Protein AF-A0A1I0WNG6-F1 (afdb_monomer)

Secondary structure (DSSP, 8-state):
---HHHHHHHHHHHHHTTS---SH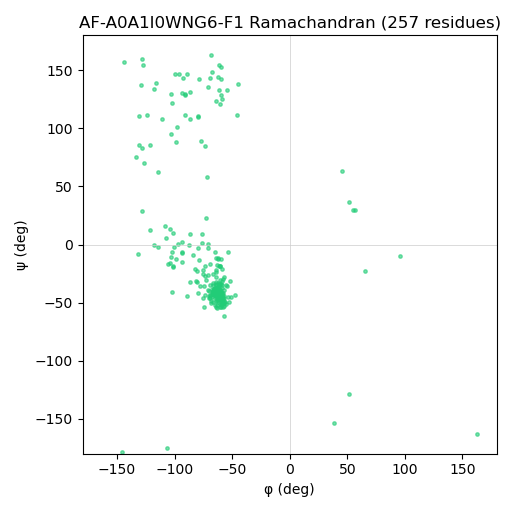HHHHHHHHHHHHHHHB--S--TT-S--BTTGGGGGGSSSSSBHHHHHHHHHHHHHHHHHTTGGG---HHHHHHHHHHHHHHHHHHHHHHHHHTT--HHHHHHH-HHHHHHHHHHHHHH--GGGGG-BSPEEEETTTS-TTTHHHHHHHHS-EE-HHHHHHHSSSSTTHHHHHHHHTT-BS-EEEEPPHHHHHHHHHHHHHHHHHHHHH-HHHHHHHHTT--BTTTTTTSSSS---

Organism: NCBI:txid498292

Solvent-accessible surface area (backbone atoms only — not comparable to full-atom values): 14665 Å² total; per-residue (Å²): 132,85,54,70,65,61,54,49,53,52,50,56,59,63,65,69,59,77,80,58,77,55,76,39,38,73,50,35,47,53,34,38,51,56,50,46,66,67,35,40,66,83,79,90,54,94,82,61,94,47,62,30,58,39,43,48,43,31,81,64,50,98,61,66,68,38,51,68,26,51,55,54,37,53,45,50,48,54,47,47,61,54,41,74,46,25,89,73,45,58,47,64,59,64,47,51,51,54,50,39,46,45,54,31,54,44,42,52,58,51,48,54,50,36,59,70,61,62,59,53,66,73,58,44,57,72,64,38,45,56,51,55,54,36,44,13,51,35,38,40,74,77,51,49,67,37,54,76,50,42,48,74,66,42,70,50,37,56,83,67,72,58,87,72,75,50,54,72,56,48,63,72,77,31,66,70,46,33,69,68,47,28,54,66,48,35,73,54,69,90,37,45,73,56,45,34,67,73,28,53,86,37,60,64,29,36,39,33,41,71,35,61,53,65,51,47,53,52,45,52,52,30,49,52,52,52,46,47,50,50,56,72,32,66,69,46,43,51,59,46,53,82,73,49,67,47,77,62,70,71,74,66,68,78,81,77,81,81,128

pLDDT: mean 86.16, std 15.93, range [38.72, 98.81]

Foldseek 3Di:
DDDPVVVVVVVVVVVVLPPDQPVQLVLLVLLLVLLCPLFADPCPDVPDPQGTLLSVLQVLAPAGRWVLSVVLVVLSVLLNVLSVCRVVDRDQVVSLLSNLVSLLVSLVSLVVLCVLLVPDPVNCCVQPVLNLLSQLVNQCSVPVQLQVQEADEAEEAPPSDDPPDPCVVDVVPADECESVVSVVPRSDHPCSVVSNVRHHPHYHYYHYHYSSSVSSNSSSSSVSVSSCCSNPDPSSVVSSVVVTDDPCNPVPPPPPPDD

Radius of gyration: 22.53 Å; Cα contacts (8 Å, |Δi|>4): 261; chains: 1; bounding box: 60×44×82 Å

Sequence (259 aa):
MMDKKTRNLIKEYTSEKKESSDNLIPLFEKVLDIFVVTHYYDQDDDDKEYDTLFCNIHSNFTQGHNCVACNLNNSNRLIQNFLLQYKSFHDSQLTFTNFILLLYLQVEVCNEYFNIMSIPENYRLKYFQIFQEVKHWANFLKHPKGFMLVHHPNWTFEGRISKDSSKSKLKKSNPFLDSDFMKKYYSGDKNNNELYKTLIRKEDLYVEFPNPINLITKFTEAQKKFAEIISKNEIVREMLNDKTTLEEYFSQSEDEIIL

Mean predicted aligned error: 8.01 Å

Structure (mmCIF, N/CA/C/O backbone):
data_AF-A0A1I0WNG6-F1
#
_entry.id   AF-A0A1I0WNG6-F1
#
loop_
_atom_site.group_PDB
_atom_site.id
_atom_site.type_symbol
_atom_site.label_atom_id
_atom_site.label_alt_id
_atom_site.label_comp_id
_atom_site.label_asym_id
_atom_site.label_entity_id
_atom_site.label_seq_id
_atom_site.pdbx_PDB_ins_code
_atom_site.Cartn_x
_atom_site.Cartn_y
_atom_site.Cartn_z
_atom_site.occupancy
_atom_site.B_iso_or_equiv
_atom_site.auth_seq_id
_atom_site.auth_comp_id
_atom_site.auth_asym_id
_atom_site.auth_atom_id
_atom_site.pdbx_PDB_model_num
ATOM 1 N N . MET A 1 1 ? 38.002 -5.758 8.463 1.00 77.56 1 MET A N 1
ATOM 2 C CA . MET A 1 1 ? 38.522 -5.104 7.239 1.00 77.56 1 MET A CA 1
ATOM 3 C C . MET A 1 1 ? 37.811 -5.728 6.045 1.00 77.56 1 MET A C 1
ATOM 5 O O . MET A 1 1 ? 37.824 -6.945 5.945 1.00 77.56 1 MET A O 1
ATOM 9 N N . MET A 1 2 ? 37.133 -4.942 5.203 1.00 85.25 2 MET A N 1
ATOM 10 C CA . MET A 1 2 ? 36.372 -5.469 4.056 1.00 85.25 2 MET A CA 1
ATOM 11 C C . MET A 1 2 ? 37.316 -5.992 2.961 1.00 85.25 2 MET A C 1
ATOM 13 O O . MET A 1 2 ? 38.312 -5.335 2.624 1.00 85.25 2 MET A O 1
ATOM 17 N N . ASP A 1 3 ? 37.023 -7.160 2.391 1.00 95.12 3 ASP A N 1
ATOM 18 C CA . ASP A 1 3 ? 37.886 -7.776 1.386 1.00 95.12 3 ASP A CA 1
ATOM 19 C C . ASP A 1 3 ? 37.892 -6.980 0.060 1.00 95.12 3 ASP A C 1
ATOM 21 O O . ASP A 1 3 ? 37.076 -6.084 -0.187 1.00 95.12 3 ASP A O 1
ATOM 25 N N . LYS A 1 4 ? 38.890 -7.247 -0.787 1.00 90.75 4 LYS A N 1
ATOM 26 C CA . LYS A 1 4 ? 39.101 -6.520 -2.049 1.00 90.75 4 LYS A CA 1
ATOM 27 C C . LYS A 1 4 ? 37.974 -6.766 -3.060 1.00 90.75 4 LYS A C 1
ATOM 29 O O . LYS A 1 4 ? 37.622 -5.842 -3.787 1.00 90.75 4 LYS A O 1
ATOM 34 N N . LYS A 1 5 ? 37.401 -7.973 -3.090 1.00 89.62 5 LYS A N 1
ATOM 35 C CA . LYS A 1 5 ? 36.310 -8.344 -3.999 1.00 89.62 5 LYS A CA 1
ATOM 36 C C . LYS A 1 5 ? 35.038 -7.581 -3.636 1.00 89.62 5 LYS A C 1
ATOM 38 O O . LYS A 1 5 ? 34.449 -6.968 -4.518 1.00 89.62 5 LYS A O 1
ATOM 43 N N . THR A 1 6 ? 34.698 -7.501 -2.348 1.00 88.81 6 THR A N 1
ATOM 44 C CA . THR A 1 6 ? 33.553 -6.695 -1.878 1.00 88.81 6 THR A CA 1
ATOM 45 C C . THR A 1 6 ? 33.736 -5.208 -2.193 1.00 88.81 6 THR A C 1
ATOM 47 O O . THR A 1 6 ? 32.813 -4.550 -2.665 1.00 88.81 6 THR A O 1
ATOM 50 N N . ARG A 1 7 ? 34.947 -4.662 -2.014 1.00 89.12 7 ARG A N 1
ATOM 51 C CA . ARG A 1 7 ? 35.240 -3.263 -2.380 1.00 89.12 7 ARG A CA 1
ATOM 52 C C . ARG A 1 7 ? 35.125 -2.996 -3.882 1.00 89.12 7 ARG A C 1
ATOM 54 O O . ARG A 1 7 ? 34.676 -1.915 -4.252 1.00 89.12 7 ARG A O 1
ATOM 61 N N . ASN A 1 8 ? 35.535 -3.941 -4.725 1.00 86.75 8 ASN A N 1
ATOM 62 C CA . ASN A 1 8 ? 35.415 -3.807 -6.176 1.00 86.75 8 ASN A CA 1
ATOM 63 C C . ASN A 1 8 ? 33.949 -3.858 -6.621 1.00 86.75 8 ASN A C 1
ATOM 65 O O . ASN A 1 8 ? 33.537 -2.982 -7.371 1.00 86.75 8 ASN A O 1
ATOM 69 N N . LEU A 1 9 ? 33.156 -4.780 -6.063 1.00 81.25 9 LEU A N 1
ATOM 70 C CA . LEU A 1 9 ? 31.720 -4.873 -6.337 1.00 81.25 9 LEU A CA 1
ATOM 71 C C . LEU A 1 9 ? 30.985 -3.571 -5.979 1.00 81.25 9 LEU A C 1
ATOM 73 O O . LEU A 1 9 ? 30.196 -3.062 -6.767 1.00 81.25 9 LEU A O 1
ATOM 77 N N . ILE A 1 10 ? 31.281 -2.991 -4.809 1.00 82.44 10 ILE A N 1
ATOM 78 C CA . ILE A 1 10 ? 30.696 -1.705 -4.396 1.00 82.44 10 ILE A CA 1
ATOM 79 C C . ILE A 1 10 ? 31.104 -0.590 -5.360 1.00 82.44 10 ILE A C 1
ATOM 81 O O . ILE A 1 10 ? 30.262 0.217 -5.740 1.00 82.44 10 ILE A O 1
ATOM 85 N N . LYS A 1 11 ? 32.375 -0.542 -5.778 1.00 78.44 11 LYS A N 1
ATOM 86 C CA . LYS A 1 11 ? 32.858 0.475 -6.720 1.00 78.44 11 LYS A CA 1
ATOM 87 C C . LYS A 1 11 ? 32.150 0.384 -8.068 1.00 78.44 11 LYS A C 1
ATOM 89 O O . LYS A 1 11 ? 31.635 1.406 -8.509 1.00 78.44 11 LYS A O 1
ATOM 94 N N . GLU A 1 12 ? 32.075 -0.810 -8.655 1.00 76.31 12 GLU A N 1
ATOM 95 C CA . GLU A 1 12 ? 31.365 -1.071 -9.917 1.00 76.31 12 GLU A CA 1
ATOM 96 C C . GLU A 1 12 ? 29.898 -0.622 -9.813 1.00 76.31 12 GLU A C 1
ATOM 98 O O . GLU A 1 12 ? 29.457 0.238 -10.580 1.00 76.31 12 GLU A O 1
ATOM 103 N N . TYR A 1 13 ? 29.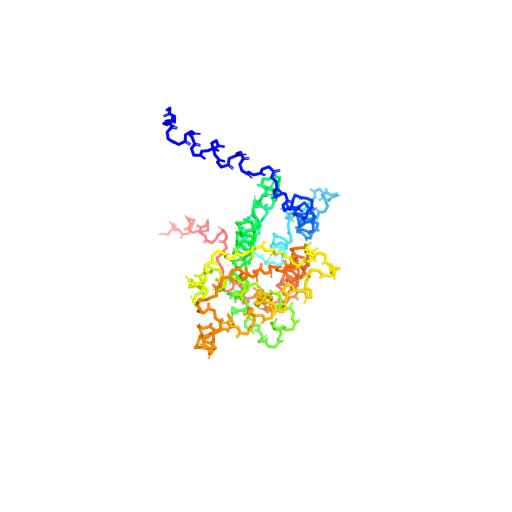201 -1.060 -8.759 1.00 69.56 13 TYR A N 1
ATOM 104 C CA . TYR A 1 13 ? 27.808 -0.689 -8.498 1.00 69.56 13 TYR A CA 1
ATOM 105 C C . TYR A 1 13 ? 27.602 0.826 -8.305 1.00 69.56 13 TYR A C 1
ATOM 107 O O . TYR A 1 13 ? 26.618 1.399 -8.772 1.00 69.56 13 TYR A O 1
ATOM 115 N N . THR A 1 14 ? 28.530 1.515 -7.631 1.00 66.75 14 THR A N 1
ATOM 116 C CA . THR A 1 14 ? 28.451 2.977 -7.449 1.00 66.75 14 THR A CA 1
ATOM 117 C C . THR A 1 14 ? 28.805 3.772 -8.708 1.00 66.75 14 THR A C 1
ATOM 119 O O . THR A 1 14 ? 28.338 4.902 -8.849 1.00 66.75 14 THR A O 1
ATOM 122 N N . SER A 1 15 ? 29.607 3.214 -9.623 1.00 59.59 15 SER A N 1
ATOM 123 C CA . SER A 1 15 ? 30.00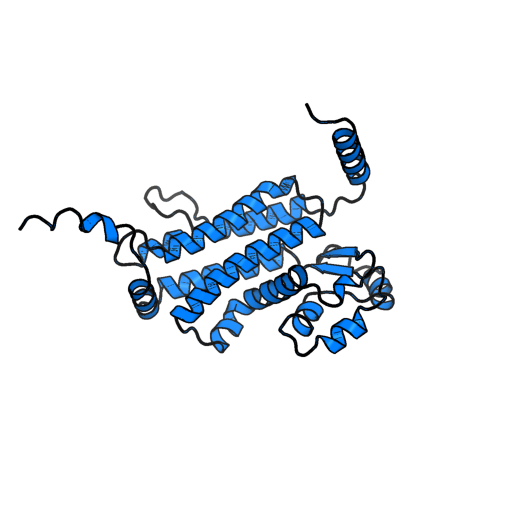7 3.892 -10.863 1.00 59.59 15 SER A CA 1
ATOM 124 C C . SER A 1 15 ? 28.946 3.842 -11.966 1.00 59.59 15 SER A C 1
ATOM 126 O O . SER A 1 15 ? 28.813 4.819 -12.699 1.00 59.59 15 SER A O 1
ATOM 128 N N . GLU A 1 16 ? 28.150 2.770 -12.043 1.00 55.47 16 GLU A N 1
ATOM 129 C CA . GLU A 1 16 ? 27.075 2.622 -13.042 1.00 55.47 16 GLU A CA 1
ATOM 130 C C . GLU A 1 16 ? 25.832 3.478 -12.727 1.00 55.47 16 GLU A C 1
ATOM 132 O O . GLU A 1 16 ? 25.080 3.854 -13.623 1.00 55.47 16 GLU A O 1
ATOM 137 N N . LYS A 1 17 ? 25.634 3.879 -11.463 1.00 54.00 17 LYS A N 1
ATOM 138 C CA . LYS A 1 17 ? 24.455 4.648 -11.012 1.00 54.00 17 LYS A CA 1
ATOM 139 C C . LYS A 1 17 ? 24.379 6.110 -11.479 1.00 54.00 17 LYS A C 1
ATOM 141 O O . LYS A 1 17 ? 23.432 6.804 -11.116 1.00 54.00 17 LYS A O 1
ATOM 146 N N . LYS A 1 18 ? 25.343 6.614 -12.257 1.00 50.16 18 LYS A N 1
ATOM 147 C CA . LYS A 1 18 ? 25.404 8.045 -12.610 1.00 50.16 18 LYS A CA 1
ATOM 148 C C . LYS A 1 18 ? 24.455 8.501 -13.726 1.00 50.16 18 LYS A C 1
ATOM 150 O O . LYS A 1 18 ? 24.269 9.708 -13.841 1.00 50.16 18 LYS A O 1
ATOM 155 N N . GLU A 1 19 ? 23.828 7.607 -14.494 1.00 46.47 19 GLU A N 1
ATOM 156 C CA . GLU A 1 19 ? 23.055 8.016 -15.689 1.00 46.47 19 GLU A CA 1
ATOM 157 C C . GLU A 1 19 ? 21.550 7.704 -15.689 1.00 46.47 19 GLU A C 1
ATOM 159 O O . GLU A 1 19 ? 20.849 8.121 -16.606 1.00 46.47 19 GLU A O 1
ATOM 164 N N . SER A 1 20 ? 20.997 7.080 -14.647 1.00 52.22 20 SER A N 1
ATOM 165 C CA . SER A 1 20 ? 19.543 6.877 -14.538 1.00 52.22 20 SER A CA 1
ATOM 166 C C . SER A 1 20 ? 19.027 7.398 -13.207 1.00 52.22 20 SER A C 1
ATOM 168 O O . SER A 1 20 ? 18.653 6.615 -12.335 1.00 52.22 20 SER A O 1
ATOM 170 N N . SER A 1 21 ? 19.003 8.722 -13.013 1.00 56.09 21 SER A N 1
ATOM 171 C CA . SER A 1 21 ? 18.217 9.262 -11.901 1.00 56.09 21 SER A CA 1
ATOM 172 C C . SER A 1 21 ? 16.738 9.162 -12.277 1.00 56.09 21 SER A C 1
ATOM 174 O O . SER A 1 21 ? 16.103 10.075 -12.805 1.00 56.09 21 SER A O 1
ATOM 176 N N . ASP A 1 22 ? 16.165 7.988 -12.020 1.00 67.81 22 ASP A N 1
ATOM 177 C CA . ASP A 1 22 ? 14.752 7.892 -11.698 1.00 67.81 22 ASP A CA 1
ATOM 178 C C . ASP A 1 22 ? 14.530 9.008 -10.669 1.00 67.81 22 ASP A C 1
ATOM 180 O O . ASP A 1 22 ? 15.159 8.990 -9.612 1.00 67.81 22 ASP A O 1
ATOM 184 N N . ASN A 1 23 ? 13.793 10.063 -11.025 1.00 80.56 23 ASN A N 1
ATOM 185 C CA . ASN A 1 23 ? 13.652 11.276 -10.216 1.00 80.56 23 ASN A CA 1
ATOM 186 C C . ASN A 1 23 ? 12.788 10.999 -8.964 1.00 80.56 23 ASN A C 1
ATOM 188 O O . ASN A 1 23 ? 11.714 11.569 -8.789 1.00 80.56 23 ASN A O 1
ATOM 192 N N . LEU A 1 24 ? 13.219 10.036 -8.147 1.00 91.44 24 LEU A N 1
ATOM 193 C CA . LEU A 1 24 ? 12.500 9.444 -7.028 1.00 91.44 24 LEU A CA 1
ATOM 194 C C . LEU A 1 24 ? 12.598 10.319 -5.789 1.00 91.44 24 LEU A C 1
ATOM 196 O O . LEU A 1 24 ? 11.647 10.346 -5.024 1.00 91.44 24 LEU A O 1
ATOM 200 N N . ILE A 1 25 ? 13.700 11.051 -5.601 1.00 93.75 25 ILE A N 1
ATOM 201 C CA . ILE A 1 25 ? 13.912 11.890 -4.413 1.00 93.75 25 ILE A CA 1
ATOM 202 C C . ILE A 1 25 ? 12.780 12.917 -4.242 1.00 93.75 25 ILE A C 1
ATOM 204 O O . ILE A 1 25 ? 12.063 12.804 -3.252 1.00 93.75 25 ILE A O 1
ATOM 208 N N . PRO A 1 26 ? 12.534 13.861 -5.177 1.00 94.00 26 PRO A N 1
ATOM 209 C CA . PRO A 1 26 ? 11.453 14.837 -4.998 1.00 94.00 26 PRO A CA 1
ATOM 210 C C . PRO A 1 26 ? 10.064 14.187 -5.032 1.00 94.00 26 PRO A C 1
ATOM 212 O O . PRO A 1 26 ? 9.106 14.707 -4.465 1.00 94.00 26 PRO A O 1
ATOM 215 N N . LEU A 1 27 ? 9.936 13.032 -5.693 1.00 94.94 27 LEU A N 1
ATOM 216 C CA . LEU A 1 27 ? 8.691 12.279 -5.734 1.00 94.94 27 LEU A CA 1
ATOM 217 C C . LEU A 1 27 ? 8.344 11.697 -4.357 1.00 94.94 27 LEU A C 1
ATOM 219 O O . LEU A 1 27 ? 7.219 11.861 -3.895 1.00 94.94 27 LEU A O 1
ATOM 223 N N . PHE A 1 28 ? 9.302 11.041 -3.702 1.00 97.12 28 PHE A N 1
ATOM 224 C CA . PHE A 1 28 ? 9.112 10.408 -2.400 1.00 97.12 28 PHE A CA 1
ATOM 225 C C . PHE A 1 28 ? 9.232 11.379 -1.224 1.00 97.12 28 PHE A C 1
ATOM 227 O O . PHE A 1 28 ? 8.647 11.108 -0.182 1.00 97.12 28 PHE A O 1
ATOM 234 N N . GLU A 1 29 ? 9.883 12.528 -1.403 1.00 97.31 29 GLU A N 1
ATOM 235 C CA . GLU A 1 29 ? 9.758 13.669 -0.488 1.00 97.31 29 GLU A CA 1
ATOM 236 C C . GLU A 1 2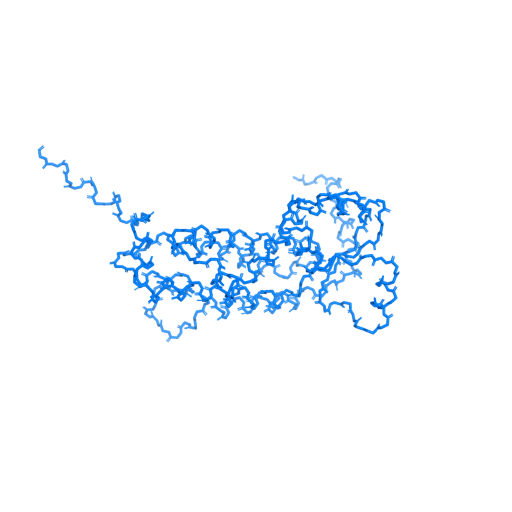9 ? 8.291 14.099 -0.380 1.00 97.31 29 GLU A C 1
ATOM 238 O O . GLU A 1 29 ? 7.719 14.101 0.703 1.00 97.31 29 GLU A O 1
ATOM 243 N N . LYS A 1 30 ? 7.617 14.291 -1.520 1.00 97.56 30 LYS A N 1
ATOM 244 C CA . LYS A 1 30 ? 6.184 14.609 -1.533 1.00 97.56 30 LYS A CA 1
ATOM 245 C C . LYS A 1 30 ? 5.305 13.484 -0.969 1.00 97.56 30 LYS A C 1
ATOM 247 O O . LYS A 1 30 ? 4.270 13.757 -0.366 1.00 97.56 30 LYS A O 1
ATOM 252 N N . VAL A 1 31 ? 5.684 12.219 -1.171 1.00 98.31 31 VAL A N 1
ATOM 253 C CA . VAL A 1 31 ? 4.992 11.067 -0.557 1.00 98.31 31 VAL A CA 1
ATOM 254 C C . VAL A 1 31 ? 5.121 11.111 0.966 1.00 98.31 31 VAL A C 1
ATOM 256 O O . VAL A 1 31 ? 4.124 10.902 1.658 1.00 98.31 31 VAL A O 1
ATOM 259 N N . LEU A 1 32 ? 6.321 11.404 1.478 1.00 97.81 32 LEU A N 1
ATOM 260 C CA . LEU A 1 32 ? 6.579 11.583 2.904 1.00 97.81 32 LEU A CA 1
ATOM 261 C C . LEU A 1 32 ? 5.754 12.743 3.468 1.00 97.81 32 LEU A C 1
ATOM 263 O O . LEU A 1 32 ? 5.081 12.541 4.473 1.00 97.81 32 LEU A O 1
ATOM 267 N N . ASP A 1 33 ? 5.725 13.897 2.800 1.00 97.06 33 ASP A N 1
ATOM 268 C CA . ASP A 1 33 ? 4.938 15.058 3.240 1.00 97.06 33 ASP A CA 1
ATOM 269 C C . ASP A 1 33 ? 3.450 14.713 3.382 1.00 97.06 33 ASP A C 1
ATOM 271 O O . ASP A 1 33 ? 2.838 14.968 4.419 1.00 97.06 33 ASP A O 1
ATOM 275 N N . ILE A 1 34 ? 2.860 14.064 2.369 1.00 97.38 34 ILE A N 1
ATOM 276 C CA . ILE A 1 34 ? 1.450 13.634 2.401 1.00 97.38 34 ILE A CA 1
ATOM 277 C C . ILE A 1 34 ? 1.200 12.657 3.551 1.00 97.38 34 ILE A C 1
ATOM 279 O O . ILE A 1 34 ? 0.164 12.735 4.225 1.00 97.38 34 ILE A O 1
ATOM 283 N N . PHE A 1 35 ? 2.133 11.726 3.763 1.00 96.94 35 PHE A N 1
ATOM 284 C CA . PHE A 1 35 ? 2.042 10.756 4.842 1.00 96.94 35 PHE A CA 1
ATOM 285 C C . PHE A 1 35 ? 2.091 11.444 6.209 1.00 96.94 35 PHE A C 1
ATOM 287 O O . PHE A 1 35 ? 1.219 11.174 7.035 1.00 96.94 35 PHE A O 1
ATOM 294 N N . VAL A 1 36 ? 3.051 12.350 6.427 1.00 94.44 36 VAL A N 1
ATOM 295 C CA . VAL A 1 36 ? 3.240 13.075 7.691 1.00 94.44 36 VAL A CA 1
ATOM 296 C C . VAL A 1 36 ? 2.035 13.962 7.991 1.00 94.44 36 VAL A C 1
ATOM 298 O O . VAL A 1 36 ? 1.401 13.767 9.021 1.00 94.44 36 VAL A O 1
ATOM 301 N N . VAL A 1 37 ? 1.630 14.832 7.062 1.00 92.94 37 VAL A N 1
ATOM 302 C CA . VAL A 1 37 ? 0.474 15.738 7.238 1.00 92.94 37 VAL A CA 1
ATOM 303 C C . VAL A 1 37 ? -0.825 14.977 7.517 1.00 92.94 37 VAL A C 1
ATOM 305 O O . VAL A 1 37 ? -1.738 15.475 8.169 1.00 92.94 37 VAL A O 1
ATOM 308 N N . THR A 1 38 ? -0.958 13.757 6.997 1.00 92.75 38 THR A N 1
ATOM 309 C CA . THR A 1 38 ? -2.151 12.948 7.263 1.00 92.75 38 THR A CA 1
ATOM 310 C C . THR A 1 38 ? -2.130 12.299 8.641 1.00 92.75 38 THR A C 1
ATOM 312 O O . THR A 1 38 ? -3.194 12.136 9.242 1.00 92.75 38 THR A O 1
ATOM 315 N N . HIS A 1 39 ? -0.956 11.884 9.107 1.00 92.75 39 HIS A N 1
ATOM 316 C CA . HIS A 1 39 ? -0.832 11.036 10.284 1.00 92.75 39 HIS A CA 1
ATOM 317 C C . HIS A 1 39 ? -0.438 11.769 11.549 1.00 92.75 39 HIS A C 1
ATOM 319 O O . HIS A 1 39 ? -0.668 11.200 12.606 1.00 92.75 39 HIS A O 1
ATOM 325 N N . TYR A 1 40 ? 0.128 12.965 11.456 1.00 89.06 40 TYR A N 1
ATOM 326 C CA . TYR A 1 40 ? 0.588 13.752 12.592 1.00 89.06 40 TYR A CA 1
ATOM 327 C C . TYR A 1 40 ? -0.213 15.049 12.637 1.00 89.06 40 TYR A C 1
ATOM 329 O O . TYR A 1 40 ? -0.440 15.676 11.601 1.00 89.06 40 TYR A O 1
ATOM 337 N N . TYR A 1 41 ? -0.688 15.405 13.824 1.00 78.94 41 TYR A N 1
ATOM 338 C CA . TYR A 1 41 ? -1.393 16.662 14.057 1.00 78.94 41 TYR A CA 1
ATOM 339 C C . TYR A 1 41 ? -0.367 17.738 14.432 1.00 78.94 41 TYR A C 1
ATOM 341 O O . TYR A 1 41 ? 0.649 17.415 15.045 1.00 78.94 41 TYR A O 1
ATOM 349 N N . ASP A 1 42 ? -0.604 18.994 14.039 1.00 65.81 42 ASP A N 1
ATOM 350 C CA . ASP A 1 42 ? 0.273 20.103 14.426 1.00 65.81 42 ASP A CA 1
ATOM 351 C C . ASP A 1 42 ? 0.306 20.227 15.959 1.00 65.81 42 ASP A C 1
ATOM 353 O O . ASP A 1 42 ? -0.741 20.270 16.607 1.00 65.81 42 ASP A O 1
ATOM 357 N N . GLN A 1 43 ? 1.519 20.260 16.519 1.00 55.91 43 GLN A N 1
ATOM 358 C CA . GLN A 1 43 ? 1.827 20.220 17.957 1.00 55.91 43 GLN A CA 1
ATOM 359 C C . GLN A 1 43 ? 1.501 21.524 18.715 1.00 55.91 43 GLN A C 1
ATOM 361 O O . GLN A 1 43 ? 2.054 21.768 19.779 1.00 55.91 43 GLN A O 1
ATOM 366 N N . ASP A 1 44 ? 0.595 22.363 18.213 1.00 57.59 44 ASP A N 1
ATOM 367 C CA . ASP A 1 44 ? 0.215 23.616 18.889 1.00 57.59 44 ASP A CA 1
ATOM 368 C C . ASP A 1 44 ? -0.732 23.392 20.095 1.00 57.59 44 ASP A C 1
ATOM 370 O O . ASP A 1 44 ? -1.287 24.344 20.642 1.00 57.59 44 ASP A O 1
ATOM 374 N N . ASP A 1 45 ? -0.942 22.139 20.506 1.00 53.38 45 ASP A N 1
ATOM 375 C CA . ASP A 1 45 ? -1.844 21.728 21.585 1.00 53.38 45 ASP A CA 1
ATOM 376 C C . ASP A 1 45 ? -1.056 20.832 22.563 1.00 53.38 45 ASP A C 1
ATOM 378 O O . ASP A 1 45 ? -1.074 19.606 22.446 1.00 53.38 45 ASP A O 1
ATOM 382 N N . ASP A 1 46 ? -0.322 21.467 23.489 1.00 55.25 46 ASP A N 1
ATOM 383 C CA . ASP A 1 46 ? 0.631 20.876 24.460 1.00 55.25 46 ASP A CA 1
ATOM 384 C C . ASP A 1 46 ? 0.057 19.733 25.341 1.00 55.25 46 ASP A C 1
ATOM 386 O O . ASP A 1 46 ? 0.803 19.076 26.066 1.00 55.25 46 ASP A O 1
ATOM 390 N N . ASP A 1 47 ? -1.250 19.454 25.270 1.00 54.72 47 ASP A N 1
ATOM 391 C CA . ASP A 1 47 ? -1.971 18.514 26.140 1.00 54.72 47 ASP A CA 1
ATOM 392 C C . ASP A 1 47 ? -2.395 17.188 25.462 1.00 54.72 47 ASP A C 1
ATOM 394 O O . ASP A 1 47 ? -3.097 16.375 26.074 1.00 54.72 47 ASP A O 1
ATOM 398 N N . LYS A 1 48 ? -2.005 16.912 24.207 1.00 54.44 48 LYS A N 1
ATOM 399 C CA . LYS A 1 48 ? -2.367 15.645 23.534 1.00 54.44 48 LYS A CA 1
ATOM 400 C C . LYS A 1 48 ? -1.252 14.604 23.607 1.00 54.44 48 LYS A C 1
ATOM 402 O O . LYS A 1 48 ? -0.345 14.571 22.794 1.00 54.44 48 LYS A O 1
ATOM 407 N N . GLU A 1 49 ? -1.412 13.650 24.521 1.00 51.84 49 GLU A N 1
ATOM 408 C CA . GLU A 1 49 ? -0.553 12.462 24.696 1.00 51.84 49 GLU A CA 1
ATOM 409 C C . GLU A 1 49 ? -0.479 11.542 23.445 1.00 51.84 49 GLU A C 1
ATOM 411 O O . GLU A 1 49 ? 0.387 10.672 23.345 1.00 51.84 49 GLU A O 1
ATOM 416 N N . TYR A 1 50 ? -1.360 11.738 22.452 1.00 55.88 50 TYR A N 1
ATOM 417 C CA . TYR A 1 50 ? -1.500 10.882 21.270 1.00 55.88 50 TYR A CA 1
ATOM 418 C C . TYR A 1 50 ? -1.282 11.648 19.951 1.00 55.88 50 TYR A C 1
ATOM 420 O O . TYR A 1 50 ? -2.216 12.055 19.265 1.00 55.88 50 TYR A O 1
ATOM 428 N N . ASP A 1 51 ? -0.021 11.765 19.541 1.00 78.56 51 ASP A N 1
ATOM 429 C CA . ASP A 1 51 ? 0.406 12.604 18.406 1.00 78.56 51 ASP A CA 1
ATOM 430 C C . ASP A 1 51 ? 0.124 12.040 17.001 1.00 78.56 51 ASP A C 1
ATOM 432 O O . ASP A 1 51 ? 0.476 12.667 15.997 1.00 78.56 51 ASP A O 1
ATOM 436 N N . THR A 1 52 ? -0.497 10.859 16.879 1.00 90.25 52 THR A N 1
ATOM 437 C CA . THR A 1 52 ? -0.752 10.246 15.564 1.00 90.25 52 THR A CA 1
ATOM 438 C C . THR A 1 52 ? -2.200 9.841 15.326 1.00 90.25 52 THR A C 1
ATOM 440 O O . THR A 1 52 ? -2.937 9.523 16.255 1.00 90.25 52 THR A O 1
ATOM 443 N N . LEU A 1 53 ? -2.605 9.780 14.052 1.00 92.88 53 LEU A N 1
ATOM 444 C CA . LEU A 1 53 ? -3.935 9.345 13.601 1.00 92.88 53 LEU A CA 1
ATOM 445 C C . LEU A 1 53 ? -4.390 8.040 14.267 1.00 92.88 53 LEU A C 1
ATOM 447 O O . LEU A 1 53 ? -5.549 7.925 14.656 1.00 92.88 53 LEU A O 1
ATOM 451 N N . PHE A 1 54 ? -3.495 7.054 14.377 1.00 94.19 54 PHE A N 1
ATOM 452 C CA . PHE A 1 54 ? -3.829 5.767 14.984 1.00 94.19 54 PHE A CA 1
ATOM 453 C C . PHE A 1 54 ? -3.655 5.760 16.498 1.00 94.19 54 PHE A C 1
ATOM 455 O O . PHE A 1 54 ? -4.451 5.109 17.161 1.00 94.19 54 PHE A O 1
ATOM 462 N N . CYS A 1 55 ? -2.709 6.512 17.065 1.00 90.94 55 CYS A N 1
ATOM 463 C CA . CYS A 1 55 ? -2.654 6.693 18.517 1.00 90.94 55 CYS A CA 1
ATOM 464 C C . CYS A 1 55 ? -3.925 7.380 19.042 1.00 90.94 55 CYS A C 1
ATOM 466 O O . CYS A 1 55 ? -4.457 6.987 20.072 1.00 90.94 55 CYS A O 1
ATOM 468 N N . ASN A 1 56 ? -4.515 8.304 18.283 1.00 89.88 56 ASN A N 1
ATOM 469 C CA . ASN A 1 56 ? -5.783 8.940 18.644 1.00 89.88 56 ASN A CA 1
ATOM 470 C C . ASN A 1 56 ? -6.972 7.984 18.737 1.00 89.88 56 ASN A C 1
ATOM 472 O O . ASN A 1 56 ? -8.017 8.353 19.266 1.00 89.88 56 ASN A O 1
ATOM 476 N N . ILE A 1 57 ? -6.840 6.746 18.264 1.00 91.25 57 ILE A N 1
ATOM 477 C CA . ILE A 1 57 ? -7.854 5.728 18.504 1.00 91.25 57 ILE A CA 1
ATOM 478 C C . ILE A 1 57 ? -7.953 5.419 20.010 1.00 91.25 57 ILE A C 1
ATOM 480 O O . ILE A 1 57 ? -9.069 5.190 20.472 1.00 91.25 57 ILE A O 1
ATOM 484 N N . HIS A 1 58 ? -6.856 5.496 20.783 1.00 88.94 58 HIS A N 1
ATOM 485 C CA . HIS A 1 58 ? -6.832 5.230 22.232 1.00 88.94 58 HIS A CA 1
ATOM 486 C C . HIS A 1 58 ? -7.899 5.994 23.010 1.00 88.94 58 HIS A C 1
ATOM 488 O O . HIS A 1 58 ? -8.635 5.384 23.780 1.00 88.94 58 HIS A O 1
ATOM 494 N N . SER A 1 59 ? -8.069 7.286 22.725 1.00 87.75 59 SER A N 1
ATOM 495 C CA . SER A 1 59 ? -9.026 8.154 23.426 1.00 87.75 59 SER A CA 1
ATOM 496 C C . SER A 1 59 ? -10.497 7.762 23.247 1.00 87.75 59 SER A C 1
ATOM 498 O O . SER A 1 59 ? -11.362 8.285 23.944 1.00 87.75 59 SER A O 1
ATOM 500 N N . ASN A 1 60 ? -10.806 6.850 22.319 1.00 88.44 60 ASN A N 1
ATOM 501 C CA . ASN A 1 60 ? -12.171 6.385 22.073 1.00 88.44 60 ASN A CA 1
ATOM 502 C C . ASN A 1 60 ? -12.516 5.111 22.859 1.00 88.44 60 ASN A C 1
ATOM 504 O O . ASN A 1 60 ? -13.669 4.674 22.837 1.00 88.44 60 ASN A O 1
ATOM 508 N N . PHE A 1 61 ? -11.537 4.501 23.524 1.00 84.31 61 PHE A N 1
ATOM 509 C CA . PHE A 1 61 ? -11.719 3.306 24.336 1.00 84.31 61 PHE A CA 1
ATOM 510 C C . PHE A 1 61 ? -11.817 3.675 25.819 1.00 84.31 61 PHE A C 1
ATOM 512 O O . PHE A 1 61 ? -11.210 4.635 26.279 1.00 84.31 61 PHE A O 1
ATOM 519 N N . THR A 1 62 ? -12.616 2.918 26.572 1.00 76.44 62 THR A N 1
ATOM 520 C CA . THR A 1 62 ? -12.896 3.183 27.994 1.00 76.44 62 THR A CA 1
ATOM 521 C C . THR A 1 62 ? -11.731 2.840 28.919 1.00 76.44 62 THR A C 1
ATOM 523 O O . THR A 1 62 ? -11.711 3.303 30.056 1.00 76.44 62 THR A O 1
ATOM 526 N N . GLN A 1 63 ? -10.783 2.021 28.460 1.00 67.62 63 GLN A N 1
ATOM 527 C CA . GLN A 1 63 ? -9.671 1.515 29.257 1.00 67.62 63 GLN A CA 1
ATOM 528 C C . GLN A 1 63 ? -8.359 1.711 28.489 1.00 67.62 63 GLN A C 1
ATOM 530 O O . GLN A 1 63 ? -8.141 1.056 27.473 1.00 67.62 63 GLN A O 1
ATOM 535 N N . GLY A 1 64 ? -7.517 2.622 28.988 1.00 66.06 64 GLY A N 1
ATOM 536 C CA . GLY A 1 64 ? -6.092 2.787 28.673 1.00 66.06 64 GLY A CA 1
ATOM 537 C C . GLY A 1 64 ? -5.617 2.574 27.225 1.00 66.06 64 GLY A C 1
ATOM 538 O O . GLY A 1 64 ? -6.313 2.761 26.223 1.00 66.06 64 GLY A O 1
ATOM 539 N N . HIS A 1 65 ? -4.346 2.201 27.116 1.00 75.50 65 HIS A N 1
ATOM 540 C CA . HIS A 1 65 ? -3.635 2.007 25.859 1.00 75.50 65 HIS A CA 1
ATOM 541 C C . HIS A 1 65 ? -4.030 0.658 25.211 1.00 75.50 65 HIS A C 1
ATOM 543 O O . HIS A 1 65 ? -3.447 -0.392 25.474 1.00 75.50 65 HIS A O 1
ATOM 549 N N . ASN A 1 66 ? -5.087 0.655 24.386 1.00 82.31 66 ASN A N 1
ATOM 550 C CA . ASN A 1 66 ? -5.542 -0.557 23.682 1.00 82.31 66 ASN A CA 1
ATOM 551 C C . ASN A 1 66 ? -4.569 -1.040 22.582 1.00 82.31 66 ASN A C 1
ATOM 553 O O . ASN A 1 66 ? -4.012 -0.253 21.814 1.00 82.31 66 ASN A O 1
ATOM 557 N N . CYS A 1 67 ? -4.430 -2.360 22.421 1.00 88.25 67 CYS A N 1
ATOM 558 C CA . CYS A 1 67 ? -3.480 -2.933 21.463 1.00 88.25 67 CYS A CA 1
ATOM 559 C C . CYS A 1 67 ? -3.847 -2.710 19.979 1.00 88.25 67 CYS A C 1
ATOM 561 O O . CYS A 1 67 ? -2.974 -2.829 19.114 1.00 88.25 67 CYS A O 1
ATOM 563 N N . VAL A 1 68 ? -5.100 -2.348 19.662 1.00 91.31 68 VAL A N 1
ATOM 564 C CA . VAL A 1 68 ? -5.539 -2.061 18.282 1.00 91.31 68 VAL A CA 1
ATOM 565 C C . VAL A 1 68 ? -4.782 -0.863 17.728 1.00 91.31 68 VAL A C 1
ATOM 567 O O . VAL A 1 68 ? -4.125 -0.962 16.687 1.00 91.31 68 VAL A O 1
ATOM 570 N N . ALA A 1 69 ? -4.835 0.249 18.454 1.00 92.06 69 ALA A N 1
ATOM 571 C CA . ALA A 1 69 ? -4.144 1.483 18.114 1.00 92.06 69 ALA A CA 1
ATOM 572 C C . ALA A 1 69 ? -2.618 1.284 18.044 1.00 92.06 69 ALA A C 1
ATOM 574 O O . ALA A 1 69 ? -1.997 1.704 17.063 1.00 92.06 69 ALA A O 1
ATOM 575 N N . CYS A 1 70 ? -2.026 0.536 18.985 1.00 91.94 70 CYS A N 1
ATOM 576 C CA . CYS A 1 70 ? -0.595 0.200 18.977 1.00 91.94 70 CYS A CA 1
ATOM 577 C C . CYS A 1 70 ? -0.175 -0.556 17.716 1.00 91.94 70 CYS A C 1
ATOM 579 O O . CYS A 1 70 ? 0.794 -0.185 17.054 1.00 91.94 70 CYS A O 1
ATOM 581 N N . ASN A 1 71 ? -0.906 -1.615 17.362 1.00 93.62 71 ASN A N 1
ATOM 582 C CA . ASN A 1 71 ? -0.583 -2.461 16.212 1.00 93.62 71 ASN A CA 1
ATOM 583 C C . ASN A 1 71 ? -0.685 -1.692 14.889 1.00 93.62 71 ASN A C 1
ATOM 585 O O . ASN A 1 71 ? 0.176 -1.827 14.011 1.00 93.62 71 ASN A O 1
ATOM 589 N N . LEU A 1 72 ? -1.713 -0.849 14.763 1.00 95.44 72 LEU A N 1
ATOM 590 C CA . LEU A 1 72 ? -1.887 0.033 13.611 1.00 95.44 72 LEU A CA 1
ATOM 591 C C . LEU A 1 72 ? -0.759 1.070 13.533 1.00 95.44 72 LEU A C 1
ATOM 593 O O . LEU A 1 72 ? -0.159 1.250 12.474 1.00 95.44 72 LEU A O 1
ATOM 597 N N . ASN A 1 73 ? -0.420 1.716 14.651 1.00 95.19 73 ASN A N 1
ATOM 598 C CA . ASN A 1 73 ? 0.634 2.727 14.688 1.00 95.19 73 ASN A CA 1
ATOM 599 C C . ASN A 1 73 ? 2.029 2.131 14.435 1.00 95.19 73 ASN A C 1
ATOM 601 O O . ASN A 1 73 ? 2.829 2.724 13.715 1.00 95.19 73 ASN A O 1
ATOM 605 N N . ASN A 1 74 ? 2.312 0.934 14.956 1.00 94.81 74 ASN A N 1
ATOM 606 C CA . ASN A 1 74 ? 3.566 0.220 14.703 1.00 94.81 74 ASN A CA 1
ATOM 607 C C . ASN A 1 74 ? 3.752 -0.078 13.212 1.00 94.81 74 ASN A C 1
ATOM 609 O O . ASN A 1 74 ? 4.827 0.158 12.661 1.00 94.81 74 ASN A O 1
ATOM 613 N N . SER A 1 75 ? 2.692 -0.528 12.541 1.00 95.12 75 SER A N 1
ATOM 614 C CA . SER A 1 75 ? 2.708 -0.775 11.097 1.00 95.12 75 SER A CA 1
ATOM 615 C C . SER A 1 75 ? 2.926 0.524 10.303 1.00 95.12 75 SER A C 1
ATOM 617 O O . SER A 1 75 ? 3.749 0.565 9.385 1.00 95.12 75 SER A O 1
ATOM 619 N N . ASN A 1 76 ? 2.311 1.628 10.736 1.00 95.62 76 ASN A N 1
ATOM 620 C CA . ASN A 1 76 ? 2.554 2.958 10.175 1.00 95.62 76 ASN A CA 1
ATOM 621 C C . ASN A 1 76 ? 3.988 3.464 10.370 1.00 95.62 76 ASN A C 1
ATOM 623 O O . ASN A 1 76 ? 4.560 4.049 9.449 1.00 95.62 76 ASN A O 1
ATOM 627 N N . ARG A 1 77 ? 4.599 3.213 11.533 1.00 96.56 77 ARG A N 1
ATOM 628 C CA . ARG A 1 77 ? 6.003 3.566 11.798 1.00 96.56 77 ARG A CA 1
ATOM 629 C C . ARG A 1 77 ? 6.958 2.863 10.838 1.00 96.56 77 ARG A C 1
ATOM 631 O O . ARG A 1 77 ? 7.949 3.461 10.435 1.00 96.56 77 ARG A O 1
ATOM 638 N N . LEU A 1 78 ? 6.665 1.631 10.414 1.00 97.94 78 LEU A N 1
ATOM 639 C CA . LEU A 1 78 ? 7.481 0.945 9.402 1.00 97.94 78 LEU A CA 1
ATOM 640 C C . LEU A 1 78 ? 7.435 1.667 8.048 1.00 97.94 78 LEU A C 1
ATOM 642 O O . LEU A 1 78 ? 8.479 1.852 7.420 1.00 97.94 78 LEU A O 1
ATOM 646 N N . ILE A 1 79 ? 6.250 2.124 7.627 1.00 98.38 79 ILE A N 1
ATOM 647 C CA . ILE A 1 79 ? 6.085 2.925 6.404 1.00 98.38 79 ILE A CA 1
ATOM 648 C C . ILE A 1 79 ? 6.849 4.247 6.541 1.00 98.38 79 ILE A C 1
ATOM 650 O O . ILE A 1 79 ? 7.635 4.594 5.660 1.00 98.38 79 ILE A O 1
ATOM 654 N N . GLN A 1 80 ? 6.685 4.951 7.663 1.00 97.75 80 GLN A N 1
ATOM 655 C CA . G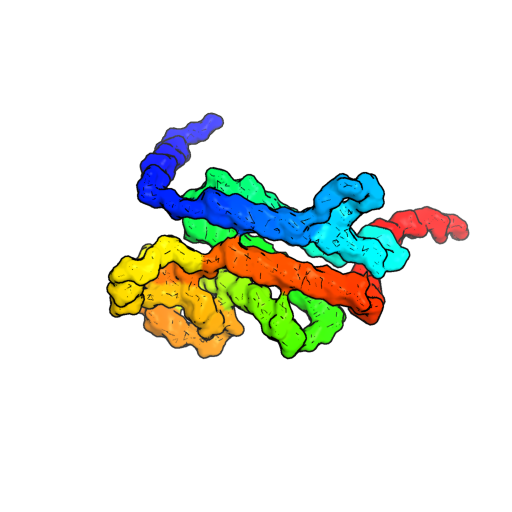LN A 1 80 ? 7.393 6.201 7.940 1.00 97.75 80 GLN A CA 1
ATOM 656 C C . GLN A 1 80 ? 8.916 6.020 7.888 1.00 97.75 80 GLN A C 1
ATOM 658 O O . GLN A 1 80 ? 9.600 6.763 7.189 1.00 97.75 80 GLN A O 1
ATOM 663 N N . ASN A 1 81 ? 9.448 5.014 8.584 1.00 98.00 81 ASN A N 1
ATOM 664 C CA . ASN A 1 81 ? 10.883 4.736 8.645 1.00 98.00 81 ASN A CA 1
ATOM 665 C C . ASN A 1 81 ? 11.480 4.444 7.268 1.00 98.00 81 ASN A C 1
ATOM 667 O O . ASN A 1 81 ? 12.628 4.803 7.008 1.00 98.00 81 ASN A O 1
ATOM 671 N N . PHE A 1 82 ? 10.715 3.803 6.384 1.00 98.44 82 PHE A N 1
ATOM 672 C CA . PHE A 1 82 ? 11.101 3.641 4.989 1.00 98.44 82 PHE A CA 1
ATOM 673 C C . PHE A 1 82 ? 11.084 4.983 4.247 1.00 98.44 82 PHE A C 1
ATOM 675 O O . PHE A 1 82 ? 12.084 5.345 3.634 1.00 98.44 82 PHE A O 1
ATOM 682 N N . LEU A 1 83 ? 9.999 5.758 4.341 1.00 97.94 83 LEU A N 1
ATOM 683 C CA . LEU A 1 83 ? 9.867 7.047 3.647 1.00 97.94 83 LEU A CA 1
ATOM 684 C C . LEU A 1 83 ? 10.914 8.082 4.089 1.00 97.94 83 LEU A C 1
ATOM 686 O O . LEU A 1 83 ? 11.404 8.843 3.259 1.00 97.94 83 LEU A O 1
ATOM 690 N N . LEU A 1 84 ? 11.343 8.071 5.353 1.00 97.12 84 LEU A N 1
ATOM 691 C CA . LEU A 1 84 ? 12.433 8.921 5.854 1.00 97.12 84 LEU A CA 1
ATOM 692 C C . LEU A 1 84 ? 13.776 8.663 5.145 1.00 97.12 84 LEU A C 1
ATOM 694 O O . LEU A 1 84 ? 14.661 9.518 5.157 1.00 97.12 84 LEU A O 1
ATOM 698 N N . GLN A 1 85 ? 13.929 7.517 4.476 1.00 97.12 85 GLN A N 1
ATOM 699 C CA . GLN A 1 85 ? 15.123 7.165 3.707 1.00 97.12 85 GLN A CA 1
ATOM 700 C C . GLN A 1 85 ? 15.084 7.680 2.257 1.00 97.12 85 GLN A C 1
ATOM 702 O O . GLN A 1 85 ? 15.976 7.332 1.478 1.00 97.12 85 GLN A O 1
ATOM 707 N N . TYR A 1 86 ? 14.110 8.525 1.879 1.00 95.19 86 TYR A N 1
ATOM 708 C CA . TYR A 1 86 ? 13.861 8.940 0.487 1.00 95.19 86 TYR A CA 1
ATOM 709 C C . TYR A 1 86 ? 15.083 9.481 -0.268 1.00 95.19 86 TYR A C 1
ATOM 711 O O . TYR A 1 86 ? 15.214 9.274 -1.474 1.00 95.19 86 TYR A O 1
ATOM 719 N N . LYS A 1 87 ? 16.026 10.125 0.432 1.00 92.75 87 LYS A N 1
ATOM 720 C CA . LYS A 1 87 ? 17.278 10.643 -0.154 1.00 92.75 87 LYS A CA 1
ATOM 721 C C . LYS A 1 87 ? 18.189 9.548 -0.725 1.00 92.75 87 LYS A C 1
ATOM 723 O O . LYS A 1 87 ? 19.078 9.856 -1.513 1.00 92.75 87 LYS A O 1
ATOM 728 N N . SER A 1 88 ? 17.974 8.293 -0.333 1.00 92.38 88 SER A N 1
ATOM 729 C CA . SER A 1 88 ? 18.715 7.117 -0.807 1.00 92.38 88 SER A CA 1
ATOM 730 C C . SER A 1 88 ? 18.005 6.350 -1.932 1.00 92.38 88 SER A C 1
ATOM 732 O O . SER A 1 88 ? 18.515 5.334 -2.414 1.00 92.38 88 SER A O 1
ATOM 734 N N . PHE A 1 89 ? 16.825 6.808 -2.364 1.00 93.06 89 PHE A N 1
ATOM 735 C CA . PHE A 1 89 ? 16.041 6.126 -3.390 1.00 93.06 89 PHE A CA 1
ATOM 736 C C . PHE A 1 89 ? 16.588 6.439 -4.780 1.00 93.06 89 PHE A C 1
ATOM 738 O O . PHE A 1 89 ? 16.483 7.557 -5.285 1.00 93.06 89 PHE A O 1
ATOM 745 N N . HIS A 1 90 ? 17.177 5.421 -5.403 1.00 88.94 90 HIS A N 1
ATOM 746 C CA . HIS A 1 90 ? 17.799 5.527 -6.727 1.00 88.94 90 HIS A CA 1
ATOM 747 C C . HIS A 1 90 ? 17.381 4.410 -7.687 1.00 88.94 90 HIS A C 1
ATOM 749 O O . HIS A 1 90 ? 17.738 4.452 -8.856 1.00 88.94 90 HIS A O 1
ATOM 755 N N . ASP A 1 91 ? 16.670 3.398 -7.194 1.00 91.62 91 ASP A N 1
ATOM 756 C CA . ASP A 1 91 ? 16.270 2.218 -7.957 1.00 91.62 91 ASP A CA 1
ATOM 757 C C . ASP A 1 91 ? 14.748 2.083 -7.874 1.00 91.62 91 ASP A C 1
ATOM 759 O O . ASP A 1 91 ? 14.215 1.839 -6.785 1.00 91.62 91 ASP A O 1
ATOM 763 N N . SER A 1 92 ? 14.040 2.286 -8.993 1.00 92.75 92 SER A N 1
ATOM 764 C CA . SER A 1 92 ? 12.573 2.200 -9.004 1.00 92.75 92 SER A CA 1
ATOM 765 C C . SER A 1 92 ? 12.075 0.824 -8.573 1.00 92.75 92 SER A C 1
ATOM 767 O O . SER A 1 92 ? 11.132 0.747 -7.789 1.00 92.75 92 SER A O 1
ATOM 769 N N . GLN A 1 93 ? 12.694 -0.264 -9.037 1.00 94.69 93 GLN A N 1
ATOM 770 C CA . GLN A 1 93 ? 12.240 -1.613 -8.702 1.00 94.69 93 GLN A CA 1
ATOM 771 C C . GLN A 1 93 ? 12.302 -1.844 -7.193 1.00 94.69 93 GLN A C 1
ATOM 773 O O . GLN A 1 93 ? 11.293 -2.205 -6.583 1.00 94.69 93 GLN A O 1
ATOM 778 N N . LEU A 1 94 ? 13.463 -1.607 -6.585 1.00 96.19 94 LEU A N 1
ATOM 779 C CA . LEU A 1 94 ? 13.683 -1.807 -5.156 1.00 96.19 94 LEU A CA 1
ATOM 780 C C . LEU A 1 94 ? 12.797 -0.880 -4.319 1.00 96.19 94 LEU A C 1
ATOM 782 O O . LEU A 1 94 ? 12.154 -1.329 -3.368 1.00 96.19 94 LEU A O 1
ATOM 786 N N . THR A 1 95 ? 12.734 0.401 -4.691 1.00 97.00 95 THR A N 1
ATOM 787 C CA . THR A 1 95 ? 11.976 1.416 -3.948 1.00 97.00 95 THR A CA 1
ATOM 788 C C . THR A 1 95 ? 10.486 1.086 -3.942 1.00 97.00 95 THR A C 1
ATOM 790 O O . THR A 1 95 ? 9.884 0.989 -2.874 1.00 97.00 95 THR A O 1
ATOM 793 N N . PHE A 1 96 ? 9.885 0.850 -5.112 1.00 98.00 96 PHE A N 1
ATOM 794 C CA . PHE A 1 96 ? 8.457 0.539 -5.196 1.00 98.00 96 PHE A CA 1
ATOM 795 C C . PHE A 1 96 ? 8.122 -0.837 -4.622 1.00 98.00 96 PHE A C 1
ATOM 797 O O . PHE A 1 96 ? 7.073 -0.974 -3.997 1.00 98.00 96 PHE A O 1
ATOM 804 N N . THR A 1 97 ? 9.002 -1.834 -4.765 1.00 98.50 97 THR A N 1
ATOM 805 C CA . THR A 1 97 ? 8.789 -3.156 -4.154 1.00 98.50 97 THR A CA 1
ATOM 806 C C . THR A 1 97 ? 8.667 -3.036 -2.639 1.00 98.50 97 THR A C 1
ATOM 808 O O . THR A 1 97 ? 7.671 -3.476 -2.067 1.00 98.50 97 THR A O 1
ATOM 811 N N . ASN A 1 98 ? 9.634 -2.384 -1.989 1.00 98.56 98 ASN A N 1
ATOM 812 C CA . ASN A 1 98 ? 9.609 -2.198 -0.538 1.00 98.56 98 ASN A CA 1
ATOM 813 C C . ASN A 1 98 ? 8.424 -1.334 -0.102 1.00 98.56 98 ASN A C 1
ATOM 815 O O . ASN A 1 98 ? 7.724 -1.691 0.843 1.00 98.56 98 ASN A O 1
ATOM 819 N N . PHE A 1 99 ? 8.155 -0.246 -0.826 1.00 98.69 99 PHE A N 1
ATOM 820 C CA . PHE A 1 99 ? 7.028 0.630 -0.533 1.00 98.69 99 PHE A CA 1
ATOM 821 C C . PHE A 1 99 ? 5.695 -0.129 -0.563 1.00 98.69 99 PHE A C 1
ATOM 823 O O . PHE A 1 99 ? 4.966 -0.135 0.425 1.00 98.69 99 PHE A O 1
ATOM 830 N N . ILE A 1 100 ? 5.401 -0.837 -1.657 1.00 98.81 100 ILE A N 1
ATOM 831 C CA . ILE A 1 100 ? 4.152 -1.590 -1.832 1.00 98.81 100 ILE A CA 1
ATOM 832 C C . ILE A 1 100 ? 4.026 -2.710 -0.797 1.00 98.81 100 ILE A C 1
ATOM 834 O O . ILE A 1 100 ? 2.934 -2.922 -0.273 1.00 98.81 100 ILE A O 1
ATOM 838 N N . LEU A 1 101 ? 5.112 -3.424 -0.480 1.00 98.75 101 LEU A N 1
ATOM 839 C CA . LEU A 1 101 ? 5.073 -4.490 0.524 1.00 98.75 101 LEU A CA 1
ATOM 840 C C . LEU A 1 101 ? 4.782 -3.948 1.929 1.00 98.75 101 LEU A C 1
ATOM 842 O O . LEU A 1 101 ? 4.002 -4.561 2.653 1.00 98.75 101 LEU A O 1
ATOM 846 N N . LEU A 1 102 ? 5.330 -2.787 2.299 1.00 98.75 102 LEU A N 1
ATOM 847 C CA . LEU A 1 102 ? 5.014 -2.133 3.574 1.00 98.75 102 LEU A CA 1
ATOM 848 C C . LEU A 1 102 ? 3.551 -1.675 3.634 1.00 98.75 102 LEU A C 1
ATOM 850 O O . LEU A 1 102 ? 2.873 -1.932 4.629 1.00 98.75 102 LEU A O 1
ATOM 854 N N . LEU A 1 103 ? 3.034 -1.076 2.552 1.00 98.81 103 LEU A N 1
ATOM 855 C CA . LEU A 1 103 ? 1.607 -0.748 2.453 1.00 98.81 103 LEU A CA 1
ATOM 856 C C . LEU A 1 103 ? 0.740 -2.010 2.566 1.00 98.81 103 LEU A C 1
ATOM 858 O O . LEU A 1 103 ? -0.281 -2.002 3.248 1.00 98.81 103 LEU A O 1
ATOM 862 N N . TYR A 1 104 ? 1.149 -3.111 1.933 1.00 98.75 104 TYR A N 1
ATOM 863 C CA . TYR A 1 104 ? 0.432 -4.383 1.990 1.00 98.75 104 TYR A CA 1
ATOM 864 C C . TYR A 1 104 ? 0.371 -4.962 3.405 1.00 98.75 104 TYR A C 1
ATOM 866 O O . TYR A 1 104 ? -0.699 -5.393 3.820 1.00 98.75 104 TYR A O 1
ATOM 874 N N . LEU A 1 105 ? 1.464 -4.926 4.174 1.00 98.50 105 LEU A N 1
ATOM 875 C CA . LEU A 1 105 ? 1.447 -5.385 5.568 1.00 98.50 105 LEU A CA 1
ATOM 876 C C . LEU A 1 105 ? 0.422 -4.606 6.404 1.00 98.50 105 LEU A C 1
ATOM 878 O O . LEU A 1 105 ? -0.375 -5.210 7.119 1.00 98.50 105 LEU A O 1
ATOM 882 N N . GLN A 1 106 ? 0.371 -3.283 6.240 1.00 98.31 106 GLN A N 1
ATOM 883 C CA . GLN A 1 106 ? -0.646 -2.447 6.879 1.00 98.31 106 GLN A CA 1
ATOM 884 C C . GLN A 1 106 ? -2.071 -2.814 6.425 1.00 98.31 106 GLN A C 1
ATOM 886 O O . GLN A 1 106 ? -2.988 -2.844 7.245 1.00 98.31 106 GLN A O 1
ATOM 891 N N . VAL A 1 107 ? -2.274 -3.110 5.136 1.00 98.50 107 VAL A N 1
ATOM 892 C CA . VAL A 1 107 ? -3.574 -3.564 4.607 1.00 98.50 107 VAL A CA 1
ATOM 893 C C . VAL A 1 107 ? -4.018 -4.871 5.247 1.00 98.50 107 VAL A C 1
ATOM 895 O O . VAL A 1 107 ? -5.196 -5.010 5.568 1.00 98.50 107 VAL A O 1
ATOM 898 N N . GLU A 1 108 ? -3.112 -5.828 5.437 1.00 98.25 108 GLU A N 1
ATOM 899 C CA . GLU A 1 108 ? -3.461 -7.107 6.059 1.00 98.25 108 GLU A CA 1
ATOM 900 C C . GLU A 1 108 ? -3.856 -6.919 7.526 1.00 98.25 108 GLU A C 1
ATOM 902 O O . GLU A 1 108 ? -4.883 -7.455 7.935 1.00 98.25 108 GLU A O 1
ATOM 907 N N . VAL A 1 109 ? -3.156 -6.057 8.274 1.00 97.50 109 VAL A N 1
ATOM 908 C CA . VAL A 1 109 ? -3.569 -5.672 9.638 1.00 97.50 109 VAL A CA 1
ATOM 909 C C . VAL A 1 109 ? -4.978 -5.062 9.637 1.00 97.50 109 VAL A C 1
ATOM 911 O O . VAL A 1 109 ? -5.832 -5.474 10.420 1.00 97.50 109 VAL A O 1
ATOM 914 N N . CYS A 1 110 ? -5.271 -4.127 8.727 1.00 97.75 110 CYS A N 1
ATOM 915 C CA . CYS A 1 110 ? -6.616 -3.553 8.601 1.00 97.75 110 CYS A CA 1
ATOM 916 C C . CYS A 1 110 ? -7.678 -4.604 8.222 1.00 97.75 110 CYS A C 1
ATOM 918 O O . CYS A 1 110 ? -8.807 -4.534 8.709 1.00 97.75 110 CYS A O 1
ATOM 920 N N . ASN A 1 111 ? -7.342 -5.578 7.369 1.00 97.31 111 ASN A N 1
ATOM 921 C CA . ASN A 1 111 ? -8.262 -6.640 6.954 1.00 97.31 111 ASN A CA 1
ATOM 922 C C . ASN A 1 111 ? -8.648 -7.565 8.110 1.00 97.31 111 ASN A C 1
ATOM 924 O O . ASN A 1 111 ? -9.821 -7.931 8.209 1.00 97.31 111 ASN A O 1
ATOM 928 N N . GLU A 1 112 ? -7.709 -7.896 8.998 1.00 96.81 112 GLU A N 1
ATOM 929 C CA . GLU A 1 112 ? -8.020 -8.673 10.202 1.00 96.81 112 GLU A CA 1
ATOM 930 C C . GLU A 1 112 ? -9.035 -7.943 11.083 1.00 96.81 112 GLU A C 1
ATOM 932 O O . GLU A 1 112 ? -10.058 -8.511 11.477 1.00 96.81 112 GLU A O 1
ATOM 937 N N . TYR A 1 113 ? -8.847 -6.639 11.290 1.00 96.19 113 TYR A N 1
ATOM 938 C CA . TYR A 1 113 ? -9.827 -5.837 12.017 1.00 96.19 113 TYR A CA 1
ATOM 939 C C . TYR A 1 113 ? -11.160 -5.718 11.281 1.00 96.19 113 TYR A C 1
ATOM 941 O O . TYR A 1 113 ? -12.205 -5.798 11.921 1.00 96.19 113 TYR A O 1
ATOM 949 N N . PHE A 1 114 ? -11.181 -5.586 9.950 1.00 96.81 114 PHE A N 1
ATOM 950 C CA . PHE A 1 114 ? -12.448 -5.615 9.214 1.00 96.81 114 PHE A CA 1
ATOM 951 C C . PHE A 1 114 ? -13.221 -6.915 9.432 1.00 96.81 114 PHE A C 1
ATOM 953 O O . PHE A 1 114 ? -14.452 -6.879 9.492 1.00 96.81 114 PHE A O 1
ATOM 960 N N . ASN A 1 115 ? -12.521 -8.047 9.531 1.00 95.50 115 ASN A N 1
ATOM 961 C CA . ASN A 1 115 ? -13.132 -9.343 9.808 1.00 95.50 115 ASN A CA 1
ATOM 962 C C . ASN A 1 115 ? -13.683 -9.398 11.234 1.00 95.50 115 ASN A C 1
ATOM 964 O O . ASN A 1 115 ? -14.819 -9.828 11.418 1.00 95.50 115 ASN A O 1
ATOM 968 N N . ILE A 1 116 ? -12.936 -8.890 12.220 1.00 94.38 116 ILE A N 1
ATOM 969 C CA . ILE A 1 116 ? -13.409 -8.778 13.607 1.00 94.38 116 ILE A CA 1
ATOM 970 C C . ILE A 1 116 ? -14.675 -7.920 13.680 1.00 94.38 116 ILE A C 1
ATOM 972 O O . ILE A 1 116 ? -15.690 -8.382 14.191 1.00 94.38 116 ILE A O 1
ATOM 976 N N . MET A 1 117 ? -14.640 -6.724 13.092 1.00 94.38 117 MET A N 1
ATOM 977 C CA . MET A 1 117 ? -15.751 -5.764 13.048 1.00 94.38 117 MET A CA 1
ATOM 978 C C . MET A 1 117 ? -16.899 -6.199 12.122 1.00 94.38 117 MET A C 1
ATOM 980 O O . MET A 1 117 ? -17.894 -5.489 11.999 1.00 94.38 117 MET A O 1
ATOM 984 N N . SER A 1 118 ? -16.756 -7.329 11.418 1.00 94.88 118 SER A N 1
ATOM 985 C CA . SER A 1 118 ? -17.728 -7.831 10.440 1.00 94.88 118 SER A CA 1
ATOM 986 C C . SER A 1 118 ? -18.142 -6.787 9.389 1.00 94.88 118 SER A C 1
ATOM 988 O O . SER A 1 118 ? -19.296 -6.742 8.962 1.00 94.88 118 SER A O 1
ATOM 990 N N . ILE A 1 119 ? -17.202 -5.936 8.946 1.00 95.00 119 ILE A N 1
ATOM 991 C CA . ILE A 1 119 ? -17.491 -4.892 7.951 1.00 95.00 119 ILE A CA 1
ATOM 992 C C . ILE A 1 119 ? -17.900 -5.548 6.623 1.00 95.00 119 ILE A C 1
ATOM 994 O O . ILE A 1 119 ? -17.098 -6.315 6.076 1.00 95.00 119 ILE A O 1
ATOM 998 N N . PRO A 1 120 ? -19.087 -5.231 6.069 1.00 95.94 120 PRO A N 1
ATOM 999 C CA . PRO A 1 120 ? -19.574 -5.828 4.828 1.00 95.94 120 PRO A CA 1
ATOM 1000 C C . PRO A 1 120 ? -18.657 -5.585 3.623 1.00 95.94 120 PRO A C 1
ATOM 1002 O O . PRO A 1 120 ? -18.127 -4.488 3.440 1.00 95.94 120 PRO A O 1
ATOM 1005 N N . GLU A 1 121 ? -18.524 -6.581 2.744 1.00 94.88 121 GLU A N 1
ATOM 1006 C CA . GLU A 1 121 ? -17.626 -6.511 1.579 1.00 94.88 121 GLU A CA 1
ATOM 1007 C C . GLU A 1 121 ? -17.977 -5.361 0.622 1.00 94.88 121 GLU A C 1
ATOM 1009 O O . GLU A 1 121 ? -17.097 -4.662 0.128 1.00 94.88 121 GLU A O 1
ATOM 1014 N N . ASN A 1 122 ? -19.265 -5.079 0.407 1.00 96.56 122 ASN A N 1
ATOM 1015 C CA . ASN A 1 122 ? -19.700 -3.938 -0.407 1.00 96.56 122 ASN A CA 1
ATOM 1016 C C . ASN A 1 122 ? -19.236 -2.589 0.173 1.00 96.56 122 ASN A C 1
ATOM 1018 O O . ASN A 1 122 ? -18.914 -1.670 -0.583 1.00 96.56 122 ASN A O 1
ATOM 1022 N N . TYR A 1 123 ? -19.171 -2.469 1.501 1.00 96.62 123 TYR A N 1
ATOM 1023 C CA . TYR A 1 123 ? -18.613 -1.297 2.167 1.00 96.62 123 TYR A CA 1
ATOM 1024 C C . TYR A 1 123 ? -17.094 -1.234 1.967 1.00 96.62 123 TYR A C 1
ATOM 1026 O O . TYR A 1 123 ? -16.569 -0.175 1.608 1.00 96.62 123 TYR A O 1
ATOM 1034 N N . ARG A 1 124 ? -16.396 -2.372 2.119 1.00 96.75 124 ARG A N 1
ATOM 1035 C CA . ARG A 1 124 ? -14.947 -2.479 1.878 1.00 96.75 124 ARG A CA 1
ATOM 1036 C C . ARG A 1 124 ? -14.582 -2.042 0.460 1.00 96.75 124 ARG A C 1
ATOM 1038 O O . ARG A 1 124 ? -13.737 -1.172 0.282 1.00 96.75 124 ARG A O 1
ATOM 1045 N N . LEU A 1 125 ? -15.281 -2.563 -0.545 1.00 93.94 125 LEU A N 1
ATOM 1046 C CA . LEU A 1 125 ? -15.056 -2.221 -1.952 1.00 93.94 125 LEU A CA 1
ATOM 1047 C C . LEU A 1 125 ? -15.301 -0.739 -2.256 1.00 93.94 125 LEU A C 1
ATOM 1049 O O . LEU A 1 125 ? -14.602 -0.169 -3.090 1.00 93.94 125 LEU A O 1
ATOM 1053 N N . LYS A 1 126 ? -16.270 -0.108 -1.583 1.00 95.75 126 LYS A N 1
ATOM 1054 C CA . LYS A 1 126 ? -16.609 1.303 -1.803 1.00 95.75 126 LYS A CA 1
ATOM 1055 C C . LYS A 1 126 ? -15.573 2.263 -1.218 1.00 95.75 126 LYS A C 1
ATOM 1057 O O . LYS A 1 126 ? -15.243 3.251 -1.865 1.00 95.75 126 LYS A O 1
ATOM 1062 N N . TYR A 1 127 ? -15.097 2.006 0.000 1.00 97.25 127 TYR A N 1
ATOM 1063 C CA . TYR A 1 127 ? -14.255 2.957 0.743 1.00 97.25 127 TYR A CA 1
ATOM 1064 C C . TYR A 1 127 ? -12.774 2.567 0.804 1.00 97.25 127 TYR A C 1
ATOM 1066 O O . TYR A 1 127 ? -11.932 3.414 1.079 1.00 97.25 127 TYR A O 1
ATOM 1074 N N . PHE A 1 128 ? -12.444 1.308 0.514 1.00 98.12 128 PHE A N 1
ATOM 1075 C CA . PHE A 1 128 ? -11.099 0.746 0.663 1.00 98.12 128 PHE A CA 1
ATOM 1076 C C . PHE A 1 128 ? -10.618 0.061 -0.621 1.00 98.12 128 PHE A C 1
ATOM 1078 O O . PHE A 1 128 ? -9.804 -0.859 -0.583 1.00 98.12 128 PHE A O 1
ATOM 1085 N N . GLN A 1 129 ? -11.084 0.518 -1.789 1.00 97.38 129 GLN A N 1
ATOM 1086 C CA . GLN A 1 129 ? -10.650 -0.018 -3.085 1.00 97.38 129 GLN A CA 1
ATOM 1087 C C . GLN A 1 129 ? -9.120 0.024 -3.252 1.00 97.38 129 GLN A C 1
ATOM 1089 O O . GLN A 1 129 ? -8.534 -0.896 -3.821 1.00 97.38 129 GLN A O 1
ATOM 1094 N N . ILE A 1 130 ? -8.467 1.057 -2.714 1.00 98.38 130 ILE A N 1
ATOM 1095 C CA . ILE A 1 130 ? -7.007 1.198 -2.747 1.00 98.38 130 ILE A CA 1
ATOM 1096 C C . ILE A 1 130 ? -6.284 0.043 -2.039 1.00 98.38 130 ILE A C 1
ATOM 1098 O O . ILE A 1 130 ? -5.212 -0.366 -2.474 1.00 98.38 130 ILE A O 1
ATOM 1102 N N . PHE A 1 131 ? -6.885 -0.557 -1.005 1.00 98.50 131 PHE A N 1
ATOM 1103 C CA . PHE A 1 131 ? -6.311 -1.732 -0.346 1.00 98.50 131 PHE A CA 1
ATOM 1104 C C . PHE A 1 131 ? -6.277 -2.931 -1.295 1.00 98.50 131 PHE A C 1
ATOM 1106 O O . PHE A 1 131 ? -5.291 -3.660 -1.320 1.00 98.50 131 PHE A O 1
ATOM 1113 N N . GLN A 1 132 ? -7.304 -3.108 -2.133 1.00 97.62 132 GLN A N 1
ATOM 1114 C CA . GLN A 1 132 ? -7.309 -4.163 -3.152 1.00 97.62 132 GLN A CA 1
ATOM 1115 C C . GLN A 1 132 ? -6.242 -3.916 -4.224 1.00 97.62 132 GLN A C 1
ATOM 1117 O O . GLN A 1 132 ? -5.559 -4.849 -4.637 1.00 97.62 132 GLN A O 1
ATOM 1122 N N . GLU A 1 133 ? -6.047 -2.663 -4.640 1.00 98.06 133 GLU A N 1
ATOM 1123 C CA . GLU A 1 133 ? -4.976 -2.298 -5.574 1.00 98.06 133 GLU A CA 1
ATOM 1124 C C . GLU A 1 133 ? -3.587 -2.633 -5.007 1.00 98.06 133 GLU A C 1
ATOM 1126 O O . GLU A 1 133 ? -2.805 -3.318 -5.670 1.00 98.06 133 GLU A O 1
ATOM 1131 N N . VAL A 1 134 ? -3.317 -2.247 -3.754 1.00 98.69 134 VAL A N 1
ATOM 1132 C CA . VAL A 1 134 ? -2.082 -2.612 -3.039 1.00 98.69 134 VAL A CA 1
ATOM 1133 C C . VAL A 1 134 ? -1.913 -4.133 -2.969 1.00 98.69 134 VAL A C 1
ATOM 1135 O O . VAL A 1 134 ? -0.826 -4.637 -3.247 1.00 98.69 134 VAL A O 1
ATOM 1138 N N . LYS A 1 135 ? -2.979 -4.887 -2.662 1.00 98.38 135 LYS A N 1
ATOM 1139 C CA . LYS A 1 135 ? -2.937 -6.361 -2.617 1.00 98.38 135 LYS A CA 1
ATOM 1140 C C . LYS A 1 135 ? -2.598 -6.981 -3.969 1.00 98.38 135 LYS A C 1
ATOM 1142 O O . LYS A 1 135 ? -1.791 -7.906 -4.007 1.00 98.38 135 LYS A O 1
ATOM 1147 N N . HIS A 1 136 ? -3.165 -6.491 -5.071 1.00 98.25 136 HIS A N 1
ATOM 1148 C CA . HIS A 1 136 ? -2.846 -7.008 -6.407 1.00 98.25 136 HIS A CA 1
ATOM 1149 C C . HIS A 1 136 ? -1.366 -6.813 -6.747 1.00 98.25 136 HIS A C 1
ATOM 1151 O O . HIS A 1 136 ? -0.703 -7.756 -7.183 1.00 98.25 136 HIS A O 1
ATOM 1157 N N . TRP A 1 137 ? -0.832 -5.619 -6.482 1.00 98.56 137 TRP A N 1
ATOM 1158 C CA . TRP A 1 137 ? 0.587 -5.335 -6.683 1.00 98.56 137 TRP A CA 1
ATOM 1159 C C . TRP A 1 137 ? 1.486 -6.171 -5.770 1.00 98.56 137 TRP A C 1
ATOM 1161 O O . TRP A 1 137 ? 2.462 -6.761 -6.231 1.00 98.56 137 TRP A O 1
ATOM 1171 N N . ALA A 1 138 ? 1.143 -6.303 -4.490 1.00 98.50 138 ALA A N 1
ATOM 1172 C CA . ALA A 1 138 ? 1.894 -7.146 -3.567 1.00 98.50 138 ALA A CA 1
ATOM 1173 C C . ALA A 1 138 ? 1.856 -8.628 -3.972 1.00 98.50 138 ALA A C 1
ATOM 1175 O O . ALA A 1 138 ? 2.858 -9.326 -3.843 1.00 98.50 138 ALA A O 1
ATOM 1176 N N . ASN A 1 139 ? 0.733 -9.122 -4.498 1.00 98.19 139 ASN A N 1
ATOM 1177 C CA . ASN A 1 139 ? 0.634 -10.484 -5.021 1.00 98.19 139 ASN A CA 1
ATOM 1178 C C . ASN A 1 139 ? 1.545 -10.698 -6.232 1.00 98.19 139 ASN A C 1
ATOM 1180 O O . ASN A 1 139 ? 2.187 -11.741 -6.306 1.00 98.19 139 ASN A O 1
ATOM 1184 N N . PHE A 1 140 ? 1.647 -9.720 -7.136 1.00 97.88 140 PHE A N 1
ATOM 1185 C CA . PHE A 1 140 ? 2.618 -9.755 -8.232 1.00 97.88 140 PHE A CA 1
ATOM 1186 C C . PHE A 1 140 ? 4.059 -9.850 -7.719 1.00 97.88 140 PHE A C 1
ATOM 1188 O O . PHE A 1 140 ? 4.807 -10.725 -8.151 1.00 97.88 140 PHE A O 1
ATOM 1195 N N . LEU A 1 141 ? 4.424 -9.008 -6.750 1.00 97.81 141 LEU A N 1
ATOM 1196 C CA . LEU A 1 141 ? 5.777 -8.963 -6.190 1.00 97.81 141 LEU A CA 1
ATOM 1197 C C . LEU A 1 141 ? 6.145 -10.238 -5.412 1.00 97.81 141 LEU A C 1
ATOM 1199 O O . LEU A 1 141 ? 7.246 -10.759 -5.568 1.00 97.81 141 LEU A O 1
ATOM 1203 N N . LYS A 1 142 ? 5.225 -10.766 -4.593 1.00 97.25 142 LYS A N 1
ATOM 1204 C CA . LYS A 1 142 ? 5.433 -11.995 -3.801 1.00 97.25 142 LYS A CA 1
ATOM 1205 C C . LYS A 1 142 ? 5.375 -13.264 -4.652 1.00 97.25 142 LYS A C 1
ATOM 1207 O O . LYS A 1 142 ? 6.059 -14.244 -4.364 1.00 97.25 142 LYS A O 1
ATOM 1212 N N . HIS A 1 143 ? 4.514 -13.274 -5.666 1.00 96.44 143 HIS A N 1
ATOM 1213 C CA . HIS A 1 143 ? 4.202 -14.451 -6.468 1.00 96.44 143 HIS A CA 1
ATOM 1214 C C . HIS A 1 143 ? 4.228 -14.084 -7.954 1.00 96.44 143 HIS A C 1
ATOM 1216 O O . HIS A 1 143 ? 3.172 -14.004 -8.575 1.00 96.44 143 HIS A O 1
ATOM 1222 N N . PRO A 1 144 ? 5.409 -13.907 -8.572 1.00 93.88 144 PRO A N 1
ATOM 1223 C CA . PRO A 1 144 ? 5.510 -13.425 -9.950 1.00 93.88 144 PRO A CA 1
ATOM 1224 C C . PRO A 1 144 ? 4.842 -14.349 -10.984 1.00 93.88 144 PRO A C 1
ATOM 1226 O O . PRO A 1 144 ? 4.489 -13.890 -12.071 1.00 93.88 144 PRO A O 1
ATOM 1229 N N . LYS A 1 145 ? 4.577 -15.627 -10.660 1.00 94.50 145 LYS A N 1
ATOM 1230 C CA . LYS A 1 145 ? 3.927 -16.602 -11.563 1.00 94.50 145 LYS A CA 1
ATOM 1231 C C . LYS A 1 145 ? 4.657 -16.617 -12.917 1.00 94.50 145 LYS A C 1
ATOM 1233 O O . LYS A 1 145 ? 5.878 -16.707 -12.939 1.00 94.50 145 LYS A O 1
ATOM 1238 N N . GLY A 1 146 ? 3.950 -16.476 -14.041 1.00 92.19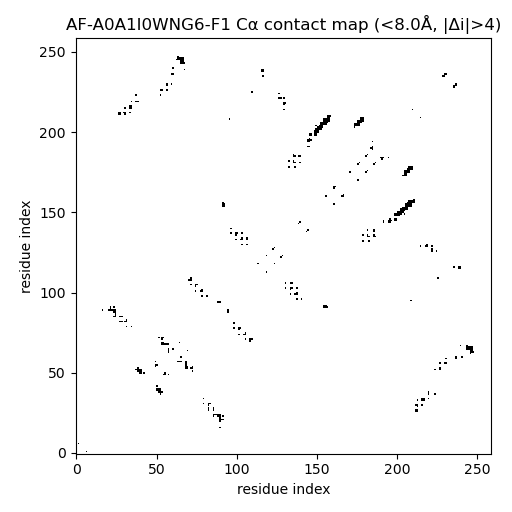 146 GLY A N 1
ATOM 1239 C CA . GLY A 1 146 ? 4.552 -16.444 -15.379 1.00 92.19 146 GLY A CA 1
ATOM 1240 C C . GLY A 1 146 ? 5.578 -15.325 -15.601 1.00 92.19 146 GLY A C 1
ATOM 1241 O O . GLY A 1 146 ? 6.430 -15.469 -16.473 1.00 92.19 146 GLY A O 1
ATOM 1242 N N . PHE A 1 147 ? 5.559 -14.254 -14.798 1.00 95.06 147 PHE A N 1
ATOM 1243 C CA . PHE A 1 147 ? 6.537 -13.166 -14.896 1.00 95.06 147 PHE A CA 1
ATOM 1244 C C . PHE A 1 147 ? 7.968 -13.615 -14.581 1.00 95.06 147 PHE A C 1
ATOM 1246 O O . PHE A 1 147 ? 8.912 -13.032 -15.099 1.00 95.06 147 PHE A O 1
ATOM 1253 N N . MET A 1 148 ? 8.152 -14.703 -13.821 1.00 94.00 148 MET A N 1
ATOM 1254 C CA . MET A 1 148 ? 9.484 -15.275 -13.572 1.00 94.00 148 MET A CA 1
ATOM 1255 C C . MET A 1 148 ? 10.193 -15.767 -14.849 1.00 94.00 148 MET A C 1
ATOM 1257 O O . MET A 1 148 ? 11.375 -16.087 -14.804 1.00 94.00 148 MET A O 1
ATOM 1261 N N . LEU A 1 149 ? 9.462 -15.875 -15.967 1.00 93.50 149 LEU A N 1
ATOM 1262 C CA . LEU A 1 149 ? 9.954 -16.325 -17.273 1.00 93.50 149 LEU A CA 1
ATOM 1263 C C . LEU A 1 149 ? 10.224 -15.161 -18.245 1.00 93.50 149 LEU A C 1
ATOM 1265 O O . LEU A 1 149 ? 10.403 -15.401 -19.440 1.00 93.50 149 LEU A O 1
ATOM 1269 N N . VAL A 1 150 ? 10.192 -13.917 -17.759 1.00 92.69 150 VAL A N 1
ATOM 1270 C CA . VAL A 1 150 ? 10.470 -12.703 -18.538 1.00 92.69 150 VAL A CA 1
ATOM 1271 C C . VAL A 1 150 ? 11.944 -12.339 -18.387 1.00 92.69 150 VAL A C 1
ATOM 1273 O O . VAL A 1 150 ? 12.446 -12.252 -17.266 1.00 92.69 150 VAL A O 1
ATOM 1276 N N . HIS A 1 151 ? 12.640 -12.089 -19.496 1.00 89.62 151 HIS A N 1
ATOM 1277 C CA . HIS A 1 151 ? 14.018 -11.600 -19.446 1.00 89.62 151 HIS A CA 1
ATOM 1278 C C . HIS A 1 151 ? 14.052 -10.074 -19.342 1.00 89.62 151 HIS A C 1
ATOM 1280 O O . HIS A 1 151 ? 13.392 -9.383 -20.117 1.00 89.62 151 HIS A O 1
ATOM 1286 N N . HIS A 1 152 ? 14.844 -9.576 -18.388 1.00 88.62 152 HIS A N 1
ATOM 1287 C CA . HIS A 1 152 ? 15.200 -8.161 -18.218 1.00 88.62 152 HIS A CA 1
ATOM 1288 C C . HIS A 1 152 ? 14.012 -7.182 -18.342 1.00 88.62 152 HIS A C 1
ATOM 1290 O O . HIS A 1 152 ? 13.978 -6.355 -19.253 1.00 88.62 152 HIS A O 1
ATOM 1296 N N . PRO A 1 153 ? 13.010 -7.257 -17.444 1.00 92.00 153 PRO A N 1
ATOM 1297 C CA . PRO A 1 153 ? 11.933 -6.276 -17.438 1.00 92.00 153 PRO A CA 1
ATOM 1298 C C . PRO A 1 153 ? 12.470 -4.869 -17.139 1.00 92.00 153 PRO A C 1
ATOM 1300 O O . PRO A 1 153 ? 13.365 -4.681 -16.315 1.00 92.00 153 PRO A O 1
ATOM 1303 N N . ASN A 1 154 ? 11.865 -3.875 -17.779 1.00 90.50 154 ASN A N 1
ATOM 1304 C CA . ASN A 1 154 ? 12.101 -2.461 -17.538 1.00 90.50 154 ASN A CA 1
ATOM 1305 C C . ASN A 1 154 ? 11.126 -1.953 -16.474 1.00 90.50 154 ASN A C 1
ATOM 1307 O O . ASN A 1 154 ? 9.912 -2.119 -16.601 1.00 90.50 154 ASN A O 1
ATOM 1311 N N . TRP A 1 155 ? 11.640 -1.287 -15.446 1.00 92.19 155 TRP A N 1
ATOM 1312 C CA . TRP A 1 155 ? 10.830 -0.791 -14.334 1.00 92.19 155 TRP A CA 1
ATOM 1313 C C . TRP A 1 155 ? 10.594 0.708 -14.465 1.00 92.19 155 TRP A C 1
ATOM 1315 O O . TRP A 1 155 ? 11.515 1.500 -14.666 1.00 92.19 155 TRP A O 1
ATOM 1325 N N . THR A 1 156 ? 9.334 1.109 -14.363 1.00 91.81 156 THR A N 1
ATOM 1326 C CA . THR A 1 156 ? 8.901 2.501 -14.459 1.00 91.81 156 THR A CA 1
ATOM 1327 C C . THR A 1 156 ? 7.709 2.741 -13.537 1.00 91.81 156 THR A C 1
ATOM 1329 O O . THR A 1 156 ? 7.274 1.843 -12.819 1.00 91.81 156 THR A O 1
ATOM 1332 N N . PHE A 1 157 ? 7.176 3.956 -13.541 1.00 92.56 157 PHE A N 1
ATOM 1333 C CA . PHE A 1 157 ? 5.980 4.309 -12.789 1.00 92.56 157 PHE A CA 1
ATOM 1334 C C . PHE A 1 157 ? 5.123 5.319 -13.550 1.00 92.56 157 PHE A C 1
ATOM 1336 O O . PHE A 1 157 ? 5.604 6.072 -14.409 1.00 92.56 157 PHE A O 1
ATOM 1343 N N . GLU A 1 158 ? 3.837 5.352 -13.220 1.00 92.12 158 GLU A N 1
ATOM 1344 C CA . GLU A 1 158 ? 2.876 6.256 -13.836 1.00 92.12 158 GLU A CA 1
ATOM 1345 C C . GLU A 1 158 ? 3.283 7.726 -13.655 1.00 92.12 158 GLU A C 1
ATOM 1347 O O . GLU A 1 158 ? 3.472 8.234 -12.546 1.00 92.12 158 GLU A O 1
ATOM 1352 N N . GLY A 1 159 ? 3.372 8.441 -14.777 1.00 86.81 159 GLY A N 1
ATOM 1353 C CA . GLY A 1 159 ? 3.789 9.843 -14.822 1.00 86.81 159 GLY A CA 1
ATOM 1354 C C . GLY A 1 159 ? 5.275 10.048 -15.125 1.00 86.81 159 GLY A C 1
ATOM 1355 O O . GLY A 1 159 ? 5.652 11.173 -15.439 1.00 86.81 159 GLY A O 1
ATOM 1356 N N . ARG A 1 160 ? 6.103 8.989 -15.120 1.00 83.12 160 ARG A N 1
ATOM 1357 C CA . ARG A 1 160 ? 7.526 9.081 -15.490 1.00 83.12 160 ARG A CA 1
ATOM 1358 C C . ARG A 1 160 ? 7.740 9.237 -16.992 1.00 83.12 160 ARG A C 1
ATOM 1360 O O . ARG A 1 160 ? 8.451 10.131 -17.439 1.00 83.12 160 ARG A O 1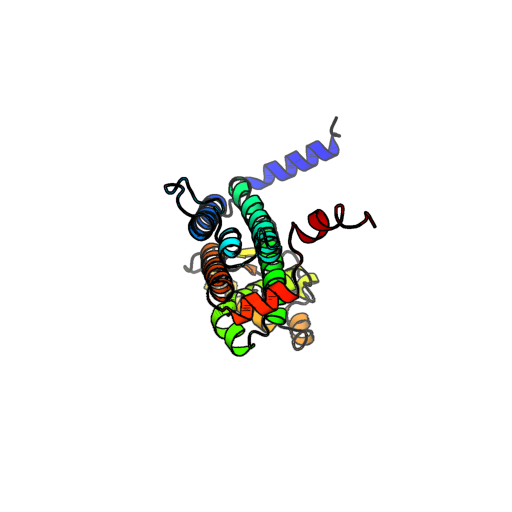
ATOM 1367 N N . ILE A 1 161 ? 7.164 8.333 -17.784 1.00 70.19 161 ILE A N 1
ATOM 1368 C CA . ILE A 1 161 ? 7.323 8.365 -19.240 1.00 70.19 161 ILE A CA 1
ATOM 1369 C C . ILE A 1 161 ? 6.359 9.430 -19.768 1.00 70.19 161 ILE A C 1
ATOM 1371 O O . ILE A 1 161 ? 5.139 9.237 -19.706 1.00 70.19 161 ILE A O 1
ATOM 1375 N N . SER A 1 162 ? 6.910 10.551 -20.252 1.00 55.94 162 SER A N 1
ATOM 1376 C CA . SER A 1 162 ? 6.152 11.624 -20.907 1.00 55.94 162 SER A CA 1
ATOM 1377 C C . SER A 1 162 ? 5.150 11.039 -21.911 1.00 55.94 162 SER A C 1
ATOM 1379 O O . SER A 1 162 ? 5.454 10.101 -22.654 1.00 55.94 162 SER A O 1
ATOM 1381 N N . LYS A 1 163 ? 3.934 11.598 -21.929 1.00 52.69 163 LYS A N 1
ATOM 1382 C CA . LYS A 1 163 ? 2.865 11.214 -22.864 1.00 52.69 163 LYS A CA 1
ATOM 1383 C C . LYS A 1 163 ? 3.209 11.533 -24.329 1.00 52.69 163 LYS A C 1
ATOM 1385 O O . LYS A 1 163 ? 2.474 11.099 -25.215 1.00 52.69 163 LYS A O 1
ATOM 1390 N N . ASP A 1 164 ? 4.324 12.209 -24.595 1.00 42.91 164 ASP A N 1
ATOM 1391 C CA . ASP A 1 164 ? 4.705 12.622 -25.938 1.00 42.91 164 ASP A CA 1
ATOM 1392 C C . ASP A 1 164 ? 5.480 11.527 -26.683 1.00 42.91 164 ASP A C 1
ATOM 1394 O O . ASP A 1 164 ? 6.654 11.252 -26.445 1.00 42.91 164 ASP A O 1
ATOM 1398 N N . SER A 1 165 ? 4.803 10.923 -27.664 1.00 48.62 165 SER A N 1
ATOM 1399 C CA . SER A 1 165 ? 5.335 10.131 -28.792 1.00 48.62 165 SER A CA 1
ATOM 1400 C C . SER A 1 165 ? 6.048 8.791 -28.518 1.00 48.62 165 SER A C 1
ATOM 1402 O O . SER A 1 165 ? 6.053 7.932 -29.405 1.00 48.62 165 SER A O 1
ATOM 1404 N N . SER A 1 166 ? 6.591 8.555 -27.322 1.00 52.81 166 SER A N 1
ATOM 1405 C CA . SER A 1 166 ? 7.315 7.321 -26.969 1.00 52.81 166 SER A CA 1
ATOM 1406 C C . SER A 1 166 ? 6.390 6.231 -26.419 1.00 52.81 166 SER A C 1
ATOM 1408 O O . SER A 1 166 ? 6.451 5.099 -26.896 1.00 52.81 166 SER A O 1
ATOM 1410 N N . LYS A 1 167 ? 5.450 6.555 -25.511 1.00 53.09 167 LYS A N 1
ATOM 1411 C CA . LYS A 1 167 ? 4.471 5.580 -24.976 1.00 53.09 167 LYS A CA 1
ATOM 1412 C C . LYS A 1 167 ? 3.638 4.902 -26.067 1.00 53.09 167 LYS A C 1
ATOM 1414 O O . LYS A 1 167 ? 3.383 3.709 -25.971 1.00 53.09 167 LYS A O 1
ATOM 1419 N N . SER A 1 168 ? 3.214 5.625 -27.106 1.00 55.03 168 SER A N 1
ATOM 1420 C CA . SER A 1 168 ? 2.389 5.056 -28.187 1.00 55.03 168 SER A CA 1
ATOM 1421 C C . SER A 1 168 ? 3.178 4.150 -29.140 1.00 55.03 168 SER A C 1
ATOM 1423 O O . SER A 1 168 ? 2.595 3.235 -29.721 1.00 55.03 168 SER A O 1
ATOM 1425 N N . LYS A 1 169 ? 4.493 4.368 -29.282 1.00 53.91 169 LYS A N 1
ATOM 1426 C CA . LYS A 1 169 ? 5.400 3.472 -30.014 1.00 53.91 169 LYS A CA 1
ATOM 1427 C C . LYS A 1 169 ? 5.801 2.259 -29.163 1.00 53.91 169 LYS A C 1
ATOM 1429 O O . LYS A 1 169 ? 5.743 1.146 -29.667 1.00 53.91 169 LYS A O 1
ATOM 1434 N N . LEU A 1 170 ? 6.085 2.456 -27.872 1.00 57.53 170 LEU A N 1
ATOM 1435 C CA . LEU A 1 170 ? 6.431 1.402 -26.903 1.00 57.53 170 LEU A CA 1
ATOM 1436 C C . LEU A 1 170 ? 5.262 0.444 -26.622 1.00 57.53 170 LEU A C 1
ATOM 1438 O O . LEU A 1 170 ? 5.449 -0.769 -26.618 1.00 57.53 170 LEU A O 1
ATOM 1442 N N . LYS A 1 171 ? 4.033 0.963 -26.461 1.00 57.06 171 LYS A N 1
ATOM 1443 C CA . LYS A 1 171 ? 2.822 0.139 -26.258 1.00 57.06 171 LYS A CA 1
ATOM 1444 C C . LYS A 1 171 ? 2.479 -0.745 -27.459 1.00 57.06 171 LYS A C 1
ATOM 1446 O O . LYS A 1 171 ? 1.747 -1.715 -27.301 1.00 57.06 171 LYS A O 1
ATOM 1451 N N . LYS A 1 172 ? 2.960 -0.403 -28.661 1.00 57.31 172 LYS A N 1
ATOM 1452 C CA . LYS A 1 172 ? 2.718 -1.197 -29.875 1.00 57.31 172 LYS A CA 1
ATOM 1453 C C . LYS A 1 172 ? 3.651 -2.402 -29.994 1.00 57.31 172 LYS A C 1
ATOM 1455 O O . LYS A 1 172 ? 3.284 -3.339 -30.695 1.00 57.31 172 LYS A O 1
ATOM 1460 N N . SER A 1 173 ? 4.813 -2.389 -29.338 1.00 56.78 173 SER A N 1
ATOM 1461 C CA . SER A 1 173 ? 5.784 -3.486 -29.403 1.00 56.78 173 SER A CA 1
ATOM 1462 C C . SER A 1 173 ? 5.756 -4.390 -28.170 1.00 56.78 173 SER A C 1
ATOM 1464 O O . SER A 1 173 ? 5.779 -5.605 -28.348 1.00 56.78 173 SER A O 1
ATOM 1466 N N . ASN A 1 174 ? 5.626 -3.841 -26.951 1.00 64.50 174 ASN A N 1
ATOM 1467 C CA . ASN A 1 174 ? 5.754 -4.618 -25.709 1.00 64.50 174 ASN A CA 1
ATOM 1468 C C . ASN A 1 174 ? 4.567 -4.411 -24.740 1.00 64.50 174 ASN A C 1
ATOM 1470 O O . ASN A 1 174 ? 4.122 -3.276 -24.544 1.00 64.50 174 ASN A O 1
ATOM 1474 N N . PRO A 1 175 ? 4.051 -5.487 -24.106 1.00 70.81 175 PRO A N 1
ATOM 1475 C CA . PRO A 1 175 ? 3.067 -5.385 -23.032 1.00 70.81 175 PRO A CA 1
ATOM 1476 C C . PRO A 1 175 ? 3.538 -4.473 -21.891 1.00 70.81 175 PRO A C 1
ATOM 1478 O O . PRO A 1 175 ? 4.651 -4.621 -21.386 1.00 70.81 175 PRO A O 1
ATOM 1481 N N . PHE A 1 176 ? 2.656 -3.569 -21.461 1.00 86.12 176 PHE A N 1
ATOM 1482 C CA . PHE A 1 176 ? 2.788 -2.844 -20.199 1.00 86.12 176 PHE A CA 1
ATOM 1483 C C . PHE A 1 176 ? 2.075 -3.639 -19.107 1.00 86.12 176 PHE A C 1
ATOM 1485 O O . PHE A 1 176 ? 0.927 -4.049 -19.290 1.00 86.12 176 PHE A O 1
ATOM 1492 N N . LEU A 1 177 ? 2.765 -3.869 -17.995 1.00 93.94 177 LEU A N 1
ATOM 1493 C CA . LEU A 1 177 ? 2.207 -4.477 -16.795 1.00 93.94 177 LEU A CA 1
ATOM 1494 C C . LEU A 1 177 ? 1.877 -3.337 -15.822 1.00 93.94 177 LEU A C 1
ATOM 1496 O O . LEU A 1 177 ? 2.734 -2.906 -15.053 1.00 93.94 177 LEU A O 1
ATOM 1500 N N . ASP A 1 178 ? 0.663 -2.803 -15.943 1.00 95.12 178 ASP A N 1
ATOM 1501 C CA . ASP A 1 178 ? 0.122 -1.683 -15.163 1.00 95.12 178 ASP A CA 1
ATOM 1502 C C . ASP A 1 178 ? -0.923 -2.155 -14.127 1.00 95.12 178 ASP A C 1
ATOM 1504 O O . ASP A 1 178 ? -1.156 -3.356 -13.960 1.00 95.12 178 ASP A O 1
ATOM 1508 N N . SER A 1 179 ? -1.573 -1.227 -13.413 1.00 96.19 179 SER A N 1
ATOM 1509 C CA . SER A 1 179 ? -2.585 -1.571 -12.397 1.00 96.19 179 SER A CA 1
ATOM 1510 C C . SER A 1 179 ? -3.765 -2.386 -12.956 1.00 96.19 179 SER A C 1
ATOM 1512 O O . SER A 1 179 ? -4.295 -3.249 -12.247 1.00 96.19 179 SER A O 1
ATOM 1514 N N . ASP A 1 180 ? -4.158 -2.191 -14.221 1.00 96.12 180 ASP A N 1
ATOM 1515 C CA . ASP A 1 180 ? -5.216 -2.988 -14.856 1.00 96.12 180 ASP A CA 1
ATOM 1516 C C . ASP A 1 180 ? -4.743 -4.422 -15.128 1.00 96.12 180 ASP A C 1
ATOM 1518 O O . ASP A 1 180 ? -5.487 -5.385 -14.890 1.00 96.12 180 ASP A O 1
ATOM 1522 N N . PHE A 1 181 ? -3.483 -4.589 -15.543 1.00 96.12 181 PHE A N 1
ATOM 1523 C CA . PHE A 1 181 ? -2.850 -5.904 -15.645 1.00 96.12 181 PHE A CA 1
ATOM 1524 C C . PHE A 1 181 ? -2.829 -6.619 -14.287 1.00 96.12 181 PHE A C 1
ATOM 1526 O O . PHE A 1 181 ? -3.238 -7.783 -14.195 1.00 96.12 181 PHE A O 1
ATOM 1533 N N . MET A 1 182 ? -2.414 -5.918 -13.224 1.00 97.19 182 MET A N 1
ATOM 1534 C CA . MET A 1 182 ? -2.363 -6.485 -11.872 1.00 97.19 182 MET A CA 1
ATOM 1535 C C . MET A 1 182 ? -3.748 -6.908 -11.390 1.00 97.19 182 MET A C 1
ATOM 1537 O O . MET A 1 182 ? -3.926 -8.031 -10.917 1.00 97.19 182 MET A O 1
ATOM 1541 N N . LYS A 1 183 ? -4.761 -6.065 -11.600 1.00 96.81 183 LYS A N 1
ATOM 1542 C CA . LYS A 1 183 ? -6.153 -6.392 -11.274 1.00 96.81 183 LYS A CA 1
ATOM 1543 C C . LYS A 1 183 ? -6.659 -7.615 -12.037 1.00 96.81 183 LYS A C 1
ATOM 1545 O O . LYS A 1 183 ? -7.375 -8.426 -11.461 1.00 96.81 183 LYS A O 1
ATOM 1550 N N . LYS A 1 184 ? -6.311 -7.776 -13.317 1.00 96.44 184 LYS A N 1
ATOM 1551 C CA . LYS A 1 184 ? -6.764 -8.928 -14.112 1.00 96.44 184 LYS A CA 1
ATOM 1552 C C . LYS A 1 184 ? -6.106 -10.235 -13.670 1.00 96.44 184 LYS A C 1
ATOM 1554 O O . LYS A 1 184 ? -6.789 -11.255 -13.580 1.00 96.44 184 LYS A O 1
ATOM 1559 N N . TYR A 1 185 ? -4.792 -10.237 -13.456 1.00 96.75 185 TYR A N 1
ATOM 1560 C CA . TYR A 1 185 ? -4.023 -11.480 -13.310 1.00 96.75 185 TYR A CA 1
ATOM 1561 C C . TYR A 1 185 ? -3.615 -11.822 -11.872 1.00 96.75 185 TYR A C 1
ATOM 1563 O O . TYR A 1 185 ? -3.270 -12.973 -11.605 1.00 96.75 185 TYR A O 1
ATOM 1571 N N . TYR A 1 186 ? -3.691 -10.865 -10.942 1.00 96.44 186 TYR A N 1
ATOM 1572 C CA . TYR A 1 186 ? -3.260 -11.027 -9.546 1.00 96.44 186 TYR A CA 1
ATOM 1573 C C . TYR A 1 186 ? -4.374 -10.790 -8.512 1.00 96.44 186 TYR A C 1
ATOM 1575 O O . TYR A 1 186 ? -4.102 -10.757 -7.310 1.00 96.44 186 TYR A O 1
ATOM 1583 N N . SER A 1 187 ? -5.639 -10.720 -8.949 1.00 94.19 187 SER A N 1
ATOM 1584 C CA . SER A 1 187 ? -6.823 -10.763 -8.071 1.00 94.19 187 SER A CA 1
ATOM 1585 C C . SER A 1 187 ? -7.215 -12.178 -7.617 1.00 94.19 187 SER A C 1
ATOM 1587 O O . SER A 1 187 ? -8.192 -12.346 -6.894 1.00 94.19 187 SER A O 1
ATOM 1589 N N . GLY A 1 188 ? -6.509 -13.211 -8.087 1.00 91.81 188 GLY A N 1
ATOM 1590 C CA . GLY A 1 188 ? -6.772 -14.621 -7.793 1.00 91.81 188 GLY A CA 1
ATOM 1591 C C . GLY A 1 188 ? -6.080 -15.547 -8.797 1.00 91.81 188 GLY A C 1
ATOM 1592 O O . GLY A 1 188 ? -5.187 -15.122 -9.529 1.00 91.81 188 GLY A O 1
ATOM 1593 N N . ASP A 1 189 ? -6.509 -16.811 -8.859 1.00 91.62 189 ASP A N 1
ATOM 1594 C CA . ASP A 1 189 ? -5.852 -17.838 -9.690 1.00 91.62 189 ASP A CA 1
ATOM 1595 C C . ASP A 1 189 ? -6.563 -18.168 -11.005 1.00 91.62 189 ASP A C 1
ATOM 1597 O O . ASP A 1 189 ? -6.018 -18.872 -11.858 1.00 91.62 189 ASP A O 1
ATOM 1601 N N . LYS A 1 190 ? -7.758 -17.606 -11.218 1.00 94.44 190 LYS A N 1
ATOM 1602 C CA . LYS A 1 190 ? -8.607 -17.895 -12.384 1.00 94.44 190 LYS A CA 1
ATOM 1603 C C . LYS A 1 190 ? -7.896 -17.673 -13.727 1.00 94.44 190 LYS A C 1
ATOM 1605 O O . LYS A 1 190 ? -8.128 -18.426 -14.668 1.00 94.44 190 LYS A O 1
ATOM 1610 N N . ASN A 1 191 ? -7.019 -16.671 -13.808 1.00 93.62 191 ASN A N 1
ATOM 1611 C CA . ASN A 1 191 ? -6.367 -16.258 -15.052 1.00 93.62 191 ASN A CA 1
ATOM 1612 C C . ASN A 1 191 ? -4.902 -16.724 -15.160 1.00 93.62 191 ASN A C 1
ATOM 1614 O O . ASN A 1 191 ? -4.185 -16.260 -16.044 1.00 93.62 191 ASN A O 1
ATOM 1618 N N . ASN A 1 192 ? -4.441 -17.654 -14.311 1.00 93.31 192 ASN A N 1
ATOM 1619 C CA . ASN A 1 192 ? -3.037 -18.094 -14.302 1.00 93.31 192 ASN A CA 1
ATOM 1620 C C . ASN A 1 192 ? -2.600 -18.678 -15.653 1.00 93.31 192 ASN A C 1
ATOM 1622 O O . ASN A 1 192 ? -1.555 -18.306 -16.180 1.00 93.31 192 ASN A O 1
ATOM 1626 N N . ASN A 1 193 ? -3.419 -19.535 -16.266 1.00 94.88 193 ASN A N 1
ATOM 1627 C CA . ASN A 1 193 ? -3.098 -20.123 -17.571 1.00 94.88 193 ASN A CA 1
ATOM 1628 C C . ASN A 1 193 ? -2.972 -19.069 -18.681 1.00 94.88 193 ASN A C 1
ATOM 1630 O O . ASN A 1 193 ? -2.132 -19.205 -19.569 1.00 94.88 193 ASN A O 1
ATOM 1634 N N . GLU A 1 194 ? -3.805 -18.026 -18.644 1.00 95.00 194 GLU A N 1
ATOM 1635 C CA . GLU A 1 194 ? -3.725 -16.908 -19.587 1.00 95.00 194 GLU A CA 1
ATOM 1636 C C . GLU A 1 194 ? -2.463 -16.074 -19.328 1.00 95.00 194 GLU A C 1
ATOM 1638 O O . GLU A 1 194 ? -1.706 -15.832 -20.263 1.00 95.00 194 GLU A O 1
ATOM 1643 N N . LEU A 1 195 ? -2.172 -15.751 -18.062 1.00 94.06 195 LEU A N 1
ATOM 1644 C CA . LEU A 1 195 ? -0.964 -15.036 -17.639 1.00 94.06 195 LEU A CA 1
ATOM 1645 C C . LEU A 1 195 ? 0.318 -15.707 -18.153 1.00 94.06 195 LEU A C 1
ATOM 1647 O O . LEU A 1 195 ? 1.164 -15.042 -18.751 1.00 94.06 195 LEU A O 1
ATOM 1651 N N . TYR A 1 196 ? 0.452 -17.026 -17.964 1.00 94.19 196 TYR A N 1
ATOM 1652 C CA . TYR A 1 196 ? 1.607 -17.781 -18.462 1.00 94.19 196 TYR A CA 1
ATOM 1653 C C . TYR A 1 196 ? 1.745 -17.659 -19.981 1.00 94.19 196 TYR A C 1
ATOM 1655 O O . TYR A 1 196 ? 2.836 -17.393 -20.477 1.00 94.19 196 TYR A O 1
ATOM 1663 N N . LYS A 1 197 ? 0.642 -17.791 -20.727 1.00 93.00 197 LYS A N 1
ATOM 1664 C CA . LYS A 1 197 ? 0.651 -17.624 -22.189 1.00 93.00 197 LYS A CA 1
ATOM 1665 C C . LYS A 1 197 ? 1.014 -16.198 -22.608 1.00 93.00 197 LYS A C 1
ATOM 1667 O O . LYS A 1 197 ? 1.666 -16.024 -23.632 1.00 93.00 197 LYS A O 1
ATOM 1672 N N . THR A 1 198 ? 0.600 -15.190 -21.841 1.00 91.12 198 THR A N 1
ATOM 1673 C CA . THR A 1 198 ? 0.892 -13.779 -22.129 1.00 91.12 198 THR A CA 1
ATOM 1674 C C . THR A 1 198 ? 2.369 -13.434 -21.927 1.00 91.12 198 THR A C 1
ATOM 1676 O O . THR A 1 198 ? 2.915 -12.676 -22.730 1.00 91.12 198 THR A O 1
ATOM 1679 N N . LEU A 1 199 ? 3.012 -13.974 -20.885 1.00 92.12 199 LEU A N 1
ATOM 1680 C CA . LEU A 1 199 ? 4.354 -13.556 -20.452 1.00 92.12 199 LEU A CA 1
ATOM 1681 C C . LEU A 1 199 ? 5.498 -14.484 -20.883 1.00 92.12 199 LEU A C 1
ATOM 1683 O O . LEU A 1 199 ? 6.650 -14.059 -20.881 1.00 92.12 199 LEU A O 1
ATOM 1687 N N . ILE A 1 200 ? 5.220 -15.734 -21.264 1.00 89.75 200 ILE A N 1
ATOM 1688 C CA . ILE A 1 200 ? 6.275 -16.683 -21.639 1.00 89.75 200 ILE A CA 1
ATOM 1689 C C . ILE A 1 200 ? 7.079 -16.191 -22.854 1.00 89.75 200 ILE A C 1
ATOM 1691 O O . ILE A 1 200 ? 6.504 -15.782 -23.866 1.00 89.75 200 ILE A O 1
ATOM 1695 N N . ARG A 1 201 ? 8.417 -16.269 -22.759 1.00 86.62 201 ARG A N 1
ATOM 1696 C CA . ARG A 1 201 ? 9.366 -15.837 -23.809 1.00 86.62 201 ARG A CA 1
ATOM 1697 C C . ARG A 1 201 ? 9.191 -14.368 -24.215 1.00 86.62 201 ARG A C 1
ATOM 1699 O O . ARG A 1 201 ? 9.406 -14.014 -25.373 1.00 86.62 201 ARG A O 1
ATOM 1706 N N . LYS A 1 202 ? 8.738 -13.526 -23.287 1.00 88.94 202 LYS A N 1
ATOM 1707 C CA . LYS A 1 202 ? 8.728 -12.078 -23.472 1.00 88.94 202 LYS A CA 1
ATOM 1708 C C . LYS A 1 202 ? 10.012 -11.481 -22.918 1.00 88.94 202 LYS A C 1
ATOM 1710 O O . LYS A 1 202 ? 10.517 -11.916 -21.887 1.00 88.94 202 LYS A O 1
ATOM 1715 N N . GLU A 1 203 ? 10.492 -10.465 -23.610 1.00 87.81 203 GLU A N 1
ATOM 1716 C CA . GLU A 1 203 ? 11.661 -9.675 -23.244 1.00 87.81 203 GLU A CA 1
ATOM 1717 C C . GLU A 1 203 ? 11.258 -8.198 -23.287 1.00 87.81 203 GLU A C 1
ATOM 1719 O O . GLU A 1 203 ? 10.236 -7.850 -23.893 1.00 87.81 203 GLU A O 1
ATOM 1724 N N . ASP A 1 204 ? 12.015 -7.346 -22.599 1.00 84.12 204 ASP A N 1
ATOM 1725 C CA . ASP A 1 204 ? 11.851 -5.887 -22.623 1.00 84.12 204 ASP A CA 1
ATOM 1726 C C . ASP A 1 204 ? 10.434 -5.393 -22.263 1.00 84.12 204 ASP A C 1
ATOM 1728 O O . ASP A 1 204 ? 9.972 -4.343 -22.729 1.00 84.12 204 ASP A O 1
ATOM 1732 N N . LEU A 1 205 ? 9.718 -6.145 -21.422 1.00 90.19 205 LEU A N 1
ATOM 1733 C CA . LEU A 1 205 ? 8.423 -5.724 -20.886 1.00 90.19 205 LEU A CA 1
ATOM 1734 C C . LEU A 1 205 ? 8.593 -4.536 -19.947 1.00 90.19 205 LEU A C 1
ATOM 1736 O O . LEU A 1 205 ? 9.589 -4.450 -19.235 1.00 90.19 205 LEU A O 1
ATOM 1740 N N . TYR A 1 206 ? 7.591 -3.664 -19.892 1.00 90.94 206 TYR A N 1
ATOM 1741 C CA . TYR A 1 206 ? 7.575 -2.556 -18.941 1.00 90.94 206 TYR A CA 1
ATOM 1742 C C . TYR A 1 206 ? 6.650 -2.880 -17.775 1.00 90.94 206 TYR A C 1
ATOM 1744 O O . TYR A 1 206 ? 5.455 -3.087 -17.979 1.00 90.94 206 TYR A O 1
ATOM 1752 N N . VAL A 1 207 ? 7.185 -2.880 -16.556 1.00 94.31 207 VAL A N 1
ATOM 1753 C CA . VAL A 1 207 ? 6.387 -2.856 -15.327 1.00 94.31 207 VAL A CA 1
ATOM 1754 C C . VAL A 1 207 ? 6.190 -1.399 -14.935 1.00 94.31 207 VAL A C 1
ATOM 1756 O O . VAL A 1 207 ? 7.153 -0.717 -14.587 1.00 94.31 207 VAL A O 1
ATOM 1759 N N . GLU A 1 208 ? 4.957 -0.910 -15.030 1.00 94.75 208 GLU A N 1
ATOM 1760 C CA . GLU A 1 208 ? 4.596 0.467 -14.685 1.00 94.75 208 GLU A CA 1
ATOM 1761 C C . GLU A 1 208 ? 3.898 0.473 -13.325 1.00 94.75 208 GLU A C 1
ATOM 1763 O O . GLU A 1 208 ? 2.69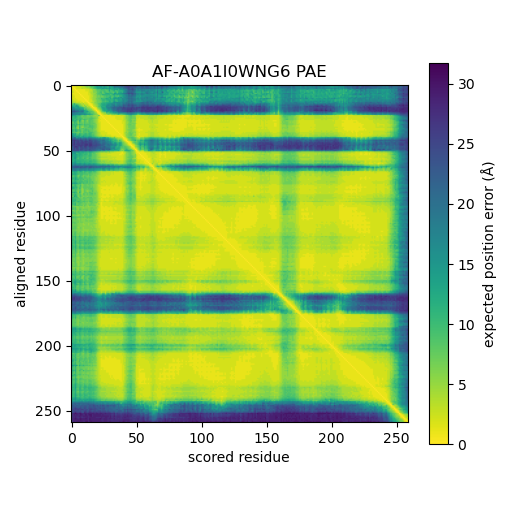7 0.237 -13.233 1.00 94.75 208 GLU A O 1
ATOM 1768 N N . PHE A 1 209 ? 4.666 0.730 -12.263 1.00 96.69 209 PHE A N 1
ATOM 1769 C CA . PHE A 1 209 ? 4.119 0.913 -10.921 1.00 96.69 209 PHE A CA 1
ATOM 1770 C C . PHE A 1 209 ? 3.130 2.087 -10.870 1.00 96.69 209 PHE A C 1
ATOM 1772 O O . PHE A 1 209 ? 3.280 3.051 -11.632 1.00 96.69 209 PHE A O 1
ATOM 1779 N N . PRO A 1 210 ? 2.152 2.063 -9.948 1.00 96.88 210 PRO A N 1
ATOM 1780 C CA . PRO A 1 210 ? 1.214 3.164 -9.784 1.00 96.88 210 PRO A CA 1
ATOM 1781 C C . PRO A 1 210 ? 1.954 4.441 -9.392 1.00 96.88 210 PRO A C 1
ATOM 1783 O O . PRO A 1 210 ? 3.027 4.403 -8.784 1.00 96.88 210 PRO A O 1
ATOM 1786 N N . ASN A 1 211 ? 1.368 5.595 -9.699 1.00 96.50 211 ASN A N 1
ATOM 1787 C CA . ASN A 1 211 ? 1.943 6.860 -9.261 1.00 96.50 211 ASN A CA 1
ATOM 1788 C C . ASN A 1 211 ? 1.997 6.897 -7.716 1.00 96.50 211 ASN A C 1
ATOM 1790 O O . ASN A 1 211 ? 0.941 6.814 -7.082 1.00 96.50 211 ASN A O 1
ATOM 1794 N N . PRO A 1 212 ? 3.177 7.048 -7.084 1.00 97.25 212 PRO A N 1
ATOM 1795 C CA . PRO A 1 212 ? 3.301 6.858 -5.641 1.00 97.25 212 PRO A CA 1
ATOM 1796 C C . PRO A 1 212 ? 2.628 7.977 -4.839 1.00 97.25 212 PRO A C 1
ATOM 1798 O O . PRO A 1 212 ? 2.158 7.713 -3.737 1.00 97.25 212 PRO A O 1
ATOM 1801 N N . ILE A 1 213 ? 2.507 9.189 -5.401 1.00 97.94 213 ILE A N 1
ATOM 1802 C CA . ILE A 1 213 ? 1.741 10.289 -4.793 1.00 97.94 213 ILE A CA 1
ATOM 1803 C C . ILE A 1 213 ? 0.259 9.908 -4.748 1.00 97.94 213 ILE A C 1
ATOM 1805 O O . ILE A 1 213 ? -0.352 9.936 -3.687 1.00 97.94 213 ILE A O 1
ATOM 1809 N N . ASN A 1 214 ? -0.319 9.499 -5.881 1.00 98.06 214 ASN A N 1
ATOM 1810 C CA . ASN A 1 214 ? -1.731 9.104 -5.921 1.00 98.06 214 ASN A CA 1
ATOM 1811 C C . ASN A 1 214 ? -2.008 7.882 -5.036 1.00 98.06 214 AS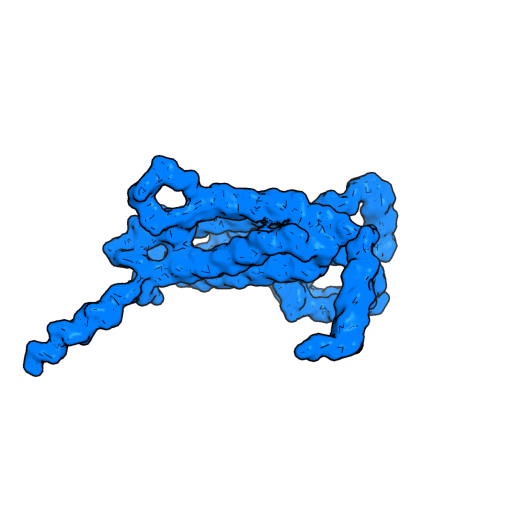N A C 1
ATOM 1813 O O . ASN A 1 214 ? -3.050 7.826 -4.379 1.00 98.06 214 ASN A O 1
ATOM 1817 N N . LEU A 1 215 ? -1.086 6.914 -5.030 1.00 98.50 215 LEU A N 1
ATOM 1818 C CA . LEU A 1 215 ? -1.170 5.723 -4.195 1.00 98.50 215 LEU A CA 1
ATOM 1819 C C . LEU A 1 215 ? -1.205 6.109 -2.715 1.00 98.50 215 LEU A C 1
ATOM 1821 O O . LEU A 1 215 ? -2.147 5.719 -2.029 1.00 98.50 215 LEU A O 1
ATOM 1825 N N . ILE A 1 216 ? -0.240 6.907 -2.236 1.00 98.56 216 ILE A N 1
ATOM 1826 C CA . ILE A 1 216 ? -0.185 7.281 -0.819 1.00 98.56 216 ILE A CA 1
ATOM 1827 C C . ILE A 1 216 ? -1.367 8.160 -0.419 1.00 98.56 216 ILE A C 1
ATOM 1829 O O . ILE A 1 216 ? -1.953 7.902 0.621 1.00 98.56 216 ILE A O 1
ATOM 1833 N N . THR A 1 217 ? -1.791 9.120 -1.250 1.00 98.62 217 THR A N 1
ATOM 1834 C CA . THR A 1 217 ? -2.951 9.975 -0.949 1.00 98.62 217 THR A CA 1
ATOM 1835 C C . THR A 1 217 ? -4.205 9.142 -0.703 1.00 98.62 217 THR A C 1
ATOM 1837 O O . THR A 1 217 ? -4.826 9.253 0.350 1.00 98.62 217 THR A O 1
ATOM 1840 N N . LYS A 1 218 ? -4.550 8.245 -1.635 1.00 98.56 218 LYS A N 1
ATOM 1841 C CA . LYS A 1 218 ? -5.725 7.374 -1.476 1.00 98.56 218 LYS A CA 1
ATOM 1842 C C . LYS A 1 218 ? -5.561 6.414 -0.302 1.00 98.56 218 LYS A C 1
ATOM 1844 O O . LYS A 1 218 ? -6.529 6.104 0.388 1.00 98.56 218 LYS A O 1
ATOM 1849 N N . PHE A 1 219 ? -4.344 5.915 -0.090 1.00 98.69 219 PHE A N 1
ATOM 1850 C CA . PHE A 1 219 ? -4.044 5.000 1.002 1.00 98.69 219 PHE A CA 1
ATOM 1851 C C . PHE A 1 219 ? -4.266 5.661 2.362 1.00 98.69 219 PHE A C 1
ATOM 1853 O O . PHE A 1 219 ? -4.960 5.100 3.208 1.00 98.69 219 PHE A O 1
ATOM 1860 N N . THR A 1 220 ? -3.747 6.872 2.560 1.00 98.38 220 THR A N 1
ATOM 1861 C CA . THR A 1 220 ? -3.890 7.587 3.826 1.00 98.38 220 THR A CA 1
ATOM 1862 C C . THR A 1 220 ? -5.313 8.111 4.049 1.00 98.38 220 THR A C 1
ATOM 1864 O O . THR A 1 220 ? -5.789 8.129 5.184 1.00 98.38 220 THR A O 1
ATOM 1867 N N . GLU A 1 221 ? -6.058 8.444 2.988 1.00 98.25 221 GLU A N 1
ATOM 1868 C CA . GLU A 1 221 ? -7.509 8.688 3.056 1.00 98.25 221 GLU A CA 1
ATOM 1869 C C . GLU A 1 221 ? -8.276 7.452 3.546 1.00 98.25 221 GLU A C 1
ATOM 1871 O O . GLU A 1 221 ? -9.139 7.553 4.423 1.00 98.25 221 GLU A O 1
ATOM 1876 N N . ALA A 1 222 ? -7.930 6.269 3.033 1.00 98.56 222 ALA A N 1
ATOM 1877 C CA . ALA A 1 222 ? -8.504 5.013 3.499 1.00 98.56 222 ALA A CA 1
ATOM 1878 C C . ALA A 1 222 ? -8.137 4.739 4.970 1.00 98.56 222 ALA A C 1
ATOM 1880 O O . ALA A 1 222 ? -9.000 4.337 5.745 1.00 98.56 222 ALA A O 1
ATOM 1881 N N . GLN A 1 223 ? -6.907 5.028 5.405 1.00 98.12 223 GLN A N 1
ATOM 1882 C CA . GLN A 1 223 ? -6.513 4.917 6.819 1.00 98.12 223 GLN A CA 1
ATOM 1883 C C . GLN A 1 223 ? -7.291 5.878 7.726 1.00 98.12 223 GLN A C 1
ATOM 1885 O O . GLN A 1 223 ? -7.778 5.461 8.777 1.00 98.12 223 GLN A O 1
ATOM 1890 N N . LYS A 1 224 ? -7.490 7.132 7.301 1.00 97.69 224 LYS A N 1
ATOM 1891 C CA . LYS A 1 224 ? -8.365 8.093 7.994 1.00 97.69 224 LYS A CA 1
ATOM 1892 C C . LYS A 1 224 ? -9.782 7.549 8.127 1.00 97.69 224 LYS A C 1
ATOM 1894 O O . LYS A 1 224 ? -10.358 7.597 9.211 1.00 97.69 224 LYS A O 1
ATOM 1899 N N . LYS A 1 225 ? -10.334 6.983 7.048 1.00 97.94 225 LYS A N 1
ATOM 1900 C CA . LYS A 1 225 ? -11.674 6.390 7.079 1.00 97.94 225 LYS A CA 1
ATOM 1901 C C . LYS A 1 225 ? -11.749 5.180 8.007 1.00 97.94 225 LYS A C 1
ATOM 1903 O O . LYS A 1 225 ? -12.743 5.006 8.705 1.00 97.94 225 LYS A O 1
ATOM 1908 N N . PHE A 1 226 ? -10.707 4.355 8.019 1.00 97.75 226 PHE A N 1
ATOM 1909 C CA . PHE A 1 226 ? -10.587 3.216 8.920 1.00 97.75 226 PHE A CA 1
ATOM 1910 C C . PHE A 1 226 ? -10.592 3.658 10.390 1.00 97.75 226 PHE A C 1
ATOM 1912 O O . PHE A 1 226 ? -11.411 3.170 11.167 1.00 97.75 226 PHE A O 1
ATOM 1919 N N . ALA A 1 227 ? -9.744 4.629 10.747 1.00 96.44 227 ALA A N 1
ATOM 1920 C CA . ALA A 1 227 ? -9.699 5.203 12.090 1.00 96.44 227 ALA A CA 1
ATOM 1921 C C . ALA A 1 227 ? -11.054 5.814 12.483 1.00 96.44 227 ALA A C 1
ATOM 1923 O O . ALA A 1 227 ? -11.553 5.559 13.573 1.00 96.44 227 ALA A O 1
ATOM 1924 N N . GLU A 1 228 ? -11.706 6.533 11.563 1.00 96.25 228 GLU A N 1
ATOM 1925 C CA . GLU A 1 228 ? -13.035 7.107 11.788 1.00 96.25 228 GLU A CA 1
ATOM 1926 C C . GLU A 1 228 ? -14.092 6.043 12.130 1.00 96.25 228 GLU A C 1
ATOM 1928 O O . GLU A 1 228 ? -14.915 6.273 13.016 1.00 96.25 228 GLU A O 1
ATOM 1933 N N . ILE A 1 229 ? -14.090 4.892 11.447 1.00 96.50 229 ILE A N 1
ATOM 1934 C CA . ILE A 1 229 ? -15.036 3.798 11.728 1.00 96.50 229 ILE A CA 1
ATOM 1935 C C . ILE A 1 229 ? -14.875 3.318 13.168 1.00 96.50 229 ILE A C 1
ATOM 1937 O O . ILE A 1 229 ? -15.878 3.174 13.862 1.00 96.50 229 ILE A O 1
ATOM 1941 N N . ILE A 1 230 ? -13.636 3.121 13.621 1.00 95.12 230 ILE A N 1
ATOM 1942 C CA . ILE A 1 230 ? -13.351 2.685 14.991 1.00 95.12 230 ILE A CA 1
ATOM 1943 C C . ILE A 1 230 ? -13.758 3.778 15.988 1.00 95.12 230 ILE A C 1
ATOM 1945 O O . ILE A 1 230 ? -14.507 3.524 16.928 1.00 95.12 230 ILE A O 1
ATOM 1949 N N . SER A 1 231 ? -13.339 5.023 15.761 1.00 92.94 231 SER A N 1
ATOM 1950 C CA . SER A 1 231 ? -13.604 6.125 16.691 1.00 92.94 231 SER A CA 1
ATOM 1951 C C . SER A 1 231 ? -15.083 6.498 16.802 1.00 92.94 231 SER A C 1
ATOM 1953 O O . SER A 1 231 ? -15.533 6.882 17.875 1.00 92.94 231 SER A O 1
ATOM 1955 N N . LYS A 1 232 ? -15.881 6.381 15.732 1.00 94.75 232 LYS A N 1
ATOM 1956 C CA . LYS A 1 232 ? -17.279 6.859 15.728 1.00 94.75 232 LYS A CA 1
ATOM 1957 C C . LYS A 1 232 ? -18.335 5.783 15.966 1.00 94.75 232 LYS A C 1
ATOM 1959 O O . LYS A 1 232 ? -19.487 6.138 16.194 1.00 94.75 232 LYS A O 1
ATOM 1964 N N . ASN A 1 233 ? -17.987 4.499 15.907 1.00 93.81 233 ASN A N 1
ATOM 1965 C CA . ASN A 1 233 ? -18.955 3.413 16.056 1.00 93.81 233 ASN A CA 1
ATOM 1966 C C . ASN A 1 233 ? -18.741 2.662 17.377 1.00 93.81 233 ASN A C 1
ATOM 1968 O O . ASN A 1 233 ? -17.777 1.922 17.529 1.00 93.81 233 ASN A O 1
ATOM 1972 N N . GLU A 1 234 ? -19.657 2.855 18.325 1.00 93.38 234 GLU A N 1
ATOM 1973 C CA . GLU A 1 234 ? -19.601 2.236 19.655 1.00 93.38 234 GLU A CA 1
ATOM 1974 C C . GLU A 1 234 ? -19.624 0.707 19.601 1.00 93.38 234 GLU A C 1
ATOM 1976 O O . GLU A 1 234 ? -18.759 0.078 20.198 1.00 93.38 234 GLU A O 1
ATOM 1981 N N . ILE A 1 235 ? -20.503 0.119 18.783 1.00 92.50 235 ILE A N 1
ATOM 1982 C CA . ILE A 1 235 ? -20.592 -1.339 18.598 1.00 92.50 235 ILE A CA 1
ATOM 1983 C C . ILE A 1 235 ? -19.250 -1.897 18.111 1.00 92.50 235 ILE A C 1
ATOM 1985 O O . ILE A 1 235 ? -18.786 -2.930 18.579 1.00 92.50 235 ILE A O 1
ATOM 1989 N N . VAL A 1 236 ? -18.589 -1.200 17.182 1.00 92.06 236 VAL A N 1
ATOM 1990 C CA . VAL A 1 236 ? -17.254 -1.594 16.708 1.00 92.06 236 VAL A CA 1
ATOM 1991 C C . VAL A 1 236 ? -16.230 -1.576 17.843 1.00 92.06 236 VAL A C 1
ATOM 1993 O O . VAL A 1 236 ? -15.406 -2.485 17.923 1.00 92.06 236 VAL A O 1
ATOM 1996 N N . ARG A 1 237 ? -16.265 -0.563 18.714 1.00 91.94 237 ARG A N 1
ATOM 1997 C CA . ARG A 1 237 ? -15.335 -0.478 19.847 1.00 91.94 237 ARG A CA 1
ATOM 1998 C C . ARG A 1 237 ? -15.585 -1.575 20.870 1.00 91.94 237 ARG A C 1
ATOM 2000 O O . ARG A 1 237 ? -14.617 -2.174 21.318 1.00 91.94 237 ARG A O 1
ATOM 2007 N N . GLU A 1 238 ? -16.842 -1.884 21.173 1.00 89.25 238 GLU A N 1
ATOM 2008 C CA . GLU A 1 238 ? -17.211 -3.020 22.029 1.00 89.25 238 GLU A CA 1
ATOM 2009 C C . GLU A 1 238 ? -16.691 -4.341 21.444 1.00 89.25 238 GLU A C 1
ATOM 2011 O O . GLU A 1 238 ? -15.952 -5.064 22.107 1.00 89.25 238 GLU A O 1
ATOM 2016 N N . MET A 1 239 ? -16.950 -4.598 20.155 1.00 90.50 239 MET A N 1
ATOM 2017 C CA . MET A 1 239 ? -16.467 -5.804 19.466 1.00 90.50 239 MET A CA 1
ATOM 2018 C C . MET A 1 239 ? -14.940 -5.948 19.476 1.00 90.50 239 MET A C 1
ATOM 2020 O O . MET A 1 239 ? -14.427 -7.070 19.473 1.00 90.50 239 MET A O 1
ATOM 2024 N N . LEU A 1 240 ? -14.210 -4.831 19.399 1.00 90.00 240 LEU A N 1
ATOM 2025 C CA . LEU A 1 240 ? -12.750 -4.828 19.468 1.00 90.00 240 LEU A CA 1
ATOM 2026 C C . LEU A 1 240 ? -12.274 -5.053 20.906 1.00 90.00 240 LEU A C 1
ATOM 2028 O O . LEU A 1 240 ? -11.432 -5.924 21.104 1.00 90.00 240 LEU A O 1
ATOM 2032 N N . ASN A 1 241 ? -12.859 -4.356 21.886 1.00 87.00 241 ASN A N 1
ATOM 2033 C CA . ASN A 1 241 ? -12.548 -4.511 23.310 1.00 87.00 241 ASN A CA 1
ATOM 2034 C C . ASN A 1 241 ? -12.668 -5.959 23.780 1.00 87.00 241 ASN A C 1
ATOM 2036 O O . ASN A 1 241 ? -11.745 -6.470 24.408 1.00 87.00 241 ASN A O 1
ATOM 2040 N N . ASP A 1 242 ? -13.745 -6.645 23.393 1.00 85.00 242 ASP A N 1
ATOM 2041 C CA . ASP A 1 242 ? -13.994 -8.045 23.762 1.00 85.00 242 ASP A CA 1
ATOM 2042 C C . ASP A 1 242 ? -12.907 -9.015 23.264 1.00 85.00 242 ASP A C 1
ATOM 2044 O O . ASP A 1 242 ? -12.808 -10.150 23.733 1.00 85.00 242 ASP A O 1
ATOM 2048 N N . LYS A 1 243 ? -12.098 -8.599 22.281 1.00 83.88 243 LYS A N 1
ATOM 2049 C CA . LYS A 1 243 ? -11.062 -9.429 21.649 1.00 83.88 243 LYS A CA 1
ATOM 2050 C C . LYS A 1 243 ? -9.640 -8.947 21.900 1.00 83.88 243 LYS A C 1
ATOM 2052 O O . LYS A 1 243 ? -8.703 -9.582 21.413 1.00 83.88 243 LYS A O 1
ATOM 2057 N N . THR A 1 244 ? -9.458 -7.834 22.603 1.00 80.31 244 THR A N 1
ATOM 2058 C CA . THR A 1 244 ? -8.154 -7.181 22.748 1.00 80.31 244 THR A CA 1
ATOM 2059 C C . THR A 1 244 ? -7.693 -7.178 24.191 1.00 80.31 244 THR A C 1
ATOM 2061 O O . THR A 1 244 ? -8.468 -6.917 25.102 1.00 80.31 244 THR A O 1
ATOM 2064 N N . THR A 1 245 ? -6.406 -7.436 24.400 1.00 69.75 245 THR A N 1
ATOM 2065 C CA . THR A 1 245 ? -5.774 -7.282 25.711 1.00 69.75 245 THR A CA 1
ATOM 2066 C C . THR A 1 245 ? -5.468 -5.812 25.975 1.00 69.75 245 THR A C 1
ATOM 2068 O O . THR A 1 245 ? -5.050 -5.081 25.071 1.00 69.75 245 THR A O 1
ATOM 2071 N N . LEU A 1 246 ? -5.645 -5.402 27.224 1.00 67.88 246 LEU A N 1
ATOM 2072 C CA . LEU A 1 246 ? -5.251 -4.091 27.723 1.00 67.88 246 LEU A CA 1
ATOM 2073 C C . LEU A 1 246 ? -3.886 -4.192 28.392 1.00 67.88 246 LEU A C 1
ATOM 2075 O O . LEU A 1 246 ? -3.572 -5.216 28.996 1.00 67.88 246 LEU A O 1
ATOM 2079 N N . GLU A 1 247 ? -3.085 -3.135 28.294 1.00 58.31 247 GLU A N 1
ATOM 2080 C CA . GLU A 1 247 ? -1.741 -3.094 28.885 1.00 58.31 247 GLU A CA 1
ATOM 2081 C C . GLU A 1 247 ? -1.766 -3.346 30.406 1.00 58.31 247 GLU A C 1
ATOM 2083 O O . GLU A 1 247 ? -0.855 -3.967 30.945 1.00 58.31 247 GLU A O 1
ATOM 2088 N N . GLU A 1 248 ? -2.870 -2.996 31.076 1.00 57.72 248 GLU A N 1
ATOM 2089 C CA . GLU A 1 248 ? -3.070 -3.203 32.516 1.00 57.72 248 GLU A CA 1
ATOM 2090 C C . GLU A 1 248 ? -3.659 -4.575 32.907 1.00 57.72 248 GLU A C 1
ATOM 2092 O O . GLU A 1 248 ? -3.856 -4.859 34.087 1.00 57.72 248 GLU A O 1
ATOM 2097 N N . TYR A 1 249 ? -3.947 -5.461 31.946 1.00 51.56 249 TYR A N 1
ATOM 2098 C CA . TYR A 1 249 ? -4.643 -6.728 32.226 1.00 51.56 249 TYR A CA 1
ATOM 2099 C C . TYR A 1 249 ? -3.842 -7.679 33.136 1.00 51.56 249 TYR A C 1
ATOM 2101 O O . TYR A 1 249 ? -4.426 -8.473 33.867 1.00 51.56 249 TYR A O 1
ATOM 2109 N N . PHE A 1 250 ? -2.509 -7.591 33.117 1.00 52.81 250 PHE A N 1
ATOM 2110 C CA . PHE A 1 250 ? -1.627 -8.423 33.947 1.00 52.81 250 PHE A CA 1
ATOM 2111 C C . PHE A 1 250 ? -1.047 -7.694 35.164 1.00 52.81 250 PHE A C 1
ATOM 2113 O O . PHE A 1 250 ? -0.469 -8.341 36.032 1.00 52.81 250 PHE A O 1
ATOM 2120 N N . SER A 1 251 ? -1.192 -6.371 35.260 1.00 56.84 251 SER A N 1
ATOM 2121 C CA . SER A 1 251 ? -0.693 -5.605 36.409 1.00 56.84 251 SER A CA 1
ATOM 2122 C C . SER A 1 251 ? -1.659 -5.597 37.596 1.00 56.84 251 SER A C 1
ATOM 2124 O O . SER A 1 251 ? -1.271 -5.172 38.677 1.00 56.84 251 SER A O 1
ATOM 2126 N N . GLN A 1 252 ? -2.887 -6.104 37.434 1.00 52.19 252 GLN A N 1
ATOM 2127 C CA . GLN A 1 252 ? -3.872 -6.216 38.520 1.00 52.19 252 GLN A CA 1
ATOM 2128 C C . GLN A 1 252 ? -3.869 -7.583 39.232 1.00 52.19 252 GLN A C 1
ATOM 2130 O O . GLN A 1 252 ? -4.552 -7.743 40.237 1.00 52.19 252 GLN A O 1
ATOM 2135 N N . SER A 1 253 ? -3.109 -8.579 38.755 1.00 48.97 253 SER A N 1
ATOM 2136 C CA . SER A 1 253 ? -3.177 -9.955 39.280 1.00 48.97 253 SER A CA 1
ATOM 2137 C C . SER A 1 253 ? -2.177 -10.308 40.391 1.00 48.97 253 SER A C 1
ATOM 2139 O O . SER A 1 253 ? -2.165 -11.458 40.825 1.00 48.97 253 SER A O 1
ATOM 2141 N N . GLU A 1 254 ? -1.338 -9.379 40.862 1.00 51.44 254 GLU A N 1
ATOM 2142 C CA . GLU A 1 254 ? -0.380 -9.670 41.950 1.00 51.44 254 GLU A CA 1
ATOM 2143 C C . GLU A 1 254 ? -0.903 -9.331 43.361 1.00 51.44 254 GLU A C 1
ATOM 2145 O O . GLU A 1 254 ? -0.385 -9.883 44.330 1.00 51.44 254 GLU A O 1
ATOM 2150 N N . ASP A 1 255 ? -1.980 -8.547 43.496 1.00 53.44 255 ASP A N 1
ATOM 2151 C CA . ASP A 1 255 ? -2.487 -8.097 44.809 1.00 53.44 255 ASP A CA 1
ATOM 2152 C C . ASP A 1 255 ? -3.705 -8.886 45.352 1.00 53.44 255 ASP A C 1
ATOM 2154 O O . ASP A 1 255 ? -4.137 -8.646 46.478 1.00 53.44 255 ASP A O 1
ATOM 2158 N N . GLU A 1 256 ? -4.241 -9.875 44.619 1.00 47.25 256 GLU A N 1
ATOM 2159 C CA . GLU A 1 256 ? -5.411 -10.681 45.050 1.00 47.25 256 GLU A CA 1
ATOM 2160 C C . GLU A 1 256 ? -5.099 -12.139 45.452 1.00 47.25 256 GLU A C 1
ATOM 2162 O O . GLU A 1 256 ? -6.006 -12.956 45.610 1.00 47.25 256 GLU A O 1
ATOM 2167 N N . ILE A 1 257 ? -3.831 -12.485 45.708 1.00 42.03 257 ILE A N 1
ATOM 2168 C CA . ILE A 1 257 ? -3.465 -13.769 46.343 1.00 42.03 257 ILE A CA 1
ATOM 2169 C C . ILE A 1 257 ? -2.847 -13.513 47.722 1.00 42.03 257 ILE A C 1
ATOM 2171 O O . ILE A 1 257 ? -1.697 -13.844 47.999 1.00 42.03 257 ILE A O 1
ATOM 2175 N N . ILE A 1 258 ? -3.643 -12.923 48.613 1.00 45.50 258 ILE A N 1
ATOM 2176 C CA . ILE A 1 258 ? -3.492 -13.098 50.062 1.00 45.50 258 ILE A CA 1
ATOM 2177 C C . ILE A 1 258 ? -4.877 -13.439 50.623 1.00 45.50 258 ILE A C 1
ATOM 2179 O O . ILE A 1 258 ? -5.620 -12.564 51.061 1.00 45.50 258 ILE A O 1
ATOM 2183 N N . LEU A 1 259 ? -5.218 -14.728 50.592 1.00 38.72 259 LEU A N 1
ATOM 2184 C CA . LEU A 1 259 ? -6.205 -15.341 51.484 1.00 38.72 259 LEU A CA 1
ATOM 2185 C C . LEU A 1 259 ? -5.608 -16.614 52.080 1.00 38.72 259 LEU A C 1
ATOM 2187 O O . LEU A 1 259 ? -5.151 -17.471 51.291 1.00 38.72 259 LEU A O 1
#